Protein AF-A0A953Q4D4-F1 (afdb_monomer)

Sequence (263 aa):
MTDVDLARKLITRQASYYNGSHYLWGADGTMPGHNDGTKRPLTVVKWEKTSLDPAQPSVFAAATDVPFDGHYVCAGRWRNITGGRRARADELEAYLDGLKGQDPALWKPYYTYFTPRKIQGKDVPDAGLIVWGEDCRFAQHFDCISFINYVLSNTTTQVSKQDKTGNRIMWTANIEQWVNTTTPVKLDDPVVPADLVFRGDRSNKLDPNSKITWTHIGLLHENGNVIQAEQASMGVHTDEKYVPGGWTARGRLPTSLLRPDAW

Secondary structure (DSSP, 8-state):
--HHHHHHHHHHHHHHHTTTPEE-TT-BSPPTT---S-SS-SS--EEPPPB--TTS-BSS-EEEEETTTEEEE--TTTTSSTT-EEPPHHHHHHHHHHHTTS-GGG---BTTTEEEEE-B-TT-TTTT-EEEEE-GGG--EE-HHHHHHHHHHHHS--S--B-TTS-B----S-HHHHHHHSEEE-TTSPP-TT-EEEEEEESSTT-TTSPEEEEEEEEE-TTSBEEEE--TTT-EE--PBP-GGG-SEEEEPPGGG--GGG-

Radius of gyration: 19.7 Å; Cα contacts (8 Å, |Δi|>4): 600; chains: 1; bounding box: 52×35×60 Å

Nearest PDB structures (foldseek):
  3pvq-assembly1_B  TM=3.669E-01  e=3.765E-04  Bacteroides thetaiotaomicron VPI-5482
  4r0k-assembly1_A  TM=3.498E-01  e=5.115E-04  Bacteroides thetaiotaomicron VPI-5482
  8v3w-assembly1_b  TM=6.890E-01  e=5.057E-02  Clostridioides difficile
  3npf-assembly1_B  TM=3.397E-01  e=1.282E-03  Bacteroides ovatus ATCC 8483
  6xvn-assembly2_B  TM=3.358E-01  e=7.221E+00  Gallus gallus

Mean predicted aligned error: 4.98 Å

pLDDT: mean 91.03, std 12.16, range [44.12, 98.69]

Solvent-accessible surface area (backbone atoms only — not comparable to full-atom values): 14142 Å² total; per-residue (Å²): 133,52,63,61,56,52,35,23,49,50,39,38,51,56,47,56,70,45,53,72,24,30,10,28,71,56,19,17,38,16,29,51,79,52,91,71,35,36,101,73,58,87,35,65,30,28,68,42,76,75,30,74,45,86,93,54,26,22,44,61,33,32,23,29,65,37,87,100,64,44,56,29,35,36,32,29,17,17,77,64,42,96,85,33,35,75,59,54,70,72,66,48,49,56,52,41,58,67,48,60,93,54,63,78,90,72,64,72,50,54,95,77,46,24,24,47,26,39,24,41,37,74,95,41,87,67,48,74,42,46,27,28,9,43,51,29,87,85,33,36,22,17,18,32,55,32,42,53,41,35,40,48,65,76,57,32,75,80,74,74,49,51,47,100,85,66,50,57,69,59,84,58,99,44,65,64,57,54,60,73,66,25,47,80,44,66,59,83,53,81,87,51,44,43,24,36,37,30,35,50,49,49,81,38,86,87,43,93,82,41,62,67,51,65,77,45,44,34,31,28,35,85,88,44,24,32,39,30,26,76,40,37,44,48,5,18,40,58,82,51,67,68,50,51,91,80,42,69,47,31,24,32,67,52,68,92,50,50,50,66,83,81,111

Structure (mmCIF, N/CA/C/O backbone):
data_AF-A0A953Q4D4-F1
#
_entry.id   AF-A0A953Q4D4-F1
#
loop_
_atom_site.group_PDB
_atom_site.id
_atom_site.type_symbol
_atom_site.label_atom_id
_atom_site.label_alt_id
_atom_site.label_comp_id
_atom_site.label_asym_id
_atom_site.label_entity_id
_atom_site.label_seq_id
_atom_site.pdbx_PDB_ins_code
_atom_site.Cartn_x
_atom_site.Cartn_y
_atom_site.Cartn_z
_atom_site.occupancy
_atom_site.B_iso_or_equiv
_atom_site.auth_seq_id
_atom_site.auth_comp_id
_atom_site.auth_asym_id
_atom_site.auth_atom_id
_atom_site.pdbx_PDB_model_num
ATOM 1 N N . MET A 1 1 ? 23.263 -16.537 -15.041 1.00 70.94 1 MET A N 1
ATOM 2 C CA . MET A 1 1 ? 22.505 -15.434 -14.420 1.00 70.94 1 MET A CA 1
ATOM 3 C C . MET A 1 1 ? 23.462 -14.271 -14.322 1.00 70.94 1 MET A C 1
ATOM 5 O O . MET A 1 1 ? 24.551 -14.474 -13.802 1.00 70.94 1 MET A O 1
ATOM 9 N N . THR A 1 2 ? 23.136 -13.135 -14.927 1.00 87.00 2 THR A N 1
ATOM 10 C CA . THR A 1 2 ? 24.002 -11.953 -14.871 1.00 87.00 2 THR A CA 1
ATOM 11 C C . THR A 1 2 ? 23.854 -11.245 -13.524 1.00 87.00 2 THR A C 1
ATOM 13 O O . THR A 1 2 ? 22.847 -11.407 -12.834 1.00 87.00 2 THR A O 1
ATOM 16 N N . ASP A 1 3 ? 24.827 -10.410 -13.181 1.00 87.44 3 ASP A N 1
ATOM 17 C CA . ASP A 1 3 ? 24.776 -9.467 -12.058 1.00 87.44 3 ASP A CA 1
ATOM 18 C C . ASP A 1 3 ? 23.498 -8.609 -12.049 1.00 87.44 3 ASP A C 1
ATOM 20 O O . ASP A 1 3 ? 22.899 -8.346 -11.004 1.00 87.44 3 ASP A O 1
ATOM 24 N N . VAL A 1 4 ? 23.029 -8.227 -13.240 1.00 89.88 4 VAL A N 1
ATOM 25 C CA . VAL A 1 4 ? 21.784 -7.475 -13.435 1.00 89.88 4 VAL A CA 1
ATOM 26 C C . VAL A 1 4 ? 20.558 -8.325 -13.094 1.00 89.88 4 VAL A C 1
ATOM 28 O O . VAL A 1 4 ? 19.637 -7.830 -12.443 1.00 89.88 4 VAL A O 1
ATOM 31 N N . ASP A 1 5 ? 20.538 -9.595 -13.503 1.00 91.56 5 ASP A N 1
ATOM 32 C CA . ASP A 1 5 ? 19.434 -10.510 -13.186 1.00 91.56 5 ASP A CA 1
ATOM 33 C C . ASP A 1 5 ? 19.345 -10.760 -11.678 1.00 91.56 5 ASP A C 1
ATOM 35 O O . ASP A 1 5 ? 18.251 -10.772 -11.113 1.00 91.56 5 ASP A O 1
ATOM 39 N N . 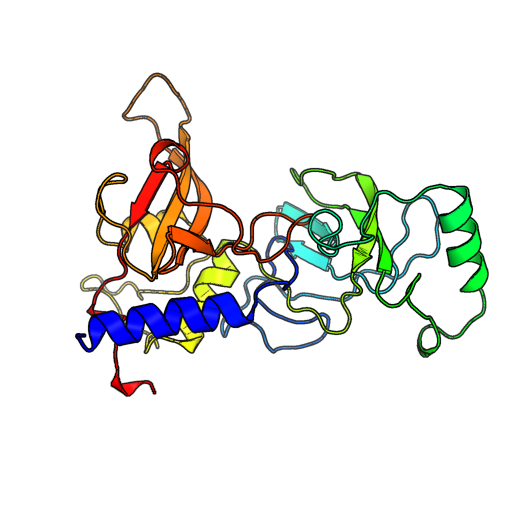LEU A 1 6 ? 20.496 -10.917 -11.014 1.00 91.50 6 LEU A N 1
ATOM 40 C CA . LEU A 1 6 ? 20.556 -11.086 -9.566 1.00 91.50 6 LEU A CA 1
ATOM 41 C C . LEU A 1 6 ? 20.022 -9.844 -8.840 1.00 91.50 6 LEU A C 1
ATOM 43 O O . LEU A 1 6 ? 19.153 -9.973 -7.979 1.00 91.50 6 LEU A O 1
ATOM 47 N N . ALA A 1 7 ? 20.462 -8.643 -9.229 1.00 91.88 7 ALA A N 1
ATOM 48 C CA . ALA A 1 7 ? 19.981 -7.391 -8.639 1.00 91.88 7 ALA A CA 1
ATOM 49 C C . ALA A 1 7 ? 18.455 -7.226 -8.773 1.00 91.88 7 ALA A C 1
ATOM 51 O O . ALA A 1 7 ? 17.780 -6.806 -7.834 1.00 91.88 7 ALA A O 1
ATOM 52 N N . ARG A 1 8 ? 17.880 -7.618 -9.916 1.00 94.69 8 ARG A N 1
ATOM 53 C CA . ARG A 1 8 ? 16.423 -7.598 -10.132 1.00 94.69 8 ARG A CA 1
ATOM 54 C C . ARG A 1 8 ? 15.677 -8.556 -9.213 1.00 94.69 8 ARG A C 1
ATOM 56 O O . ARG A 1 8 ? 14.651 -8.181 -8.652 1.00 94.69 8 ARG A O 1
ATOM 63 N N . LYS A 1 9 ? 16.204 -9.765 -9.021 1.00 94.50 9 LYS A N 1
ATOM 64 C CA . LYS A 1 9 ? 15.629 -10.734 -8.078 1.00 94.50 9 LYS A CA 1
ATOM 65 C C . LYS A 1 9 ? 15.707 -10.247 -6.633 1.00 94.50 9 LYS A C 1
ATOM 67 O O . LYS A 1 9 ? 14.785 -10.495 -5.862 1.00 94.50 9 LYS A O 1
ATOM 72 N N . LEU A 1 10 ? 16.768 -9.527 -6.263 1.00 93.38 10 LEU A N 1
ATOM 73 C CA . LEU A 1 10 ? 16.886 -8.916 -4.936 1.00 93.38 10 LEU A CA 1
ATOM 74 C C . LEU A 1 10 ? 15.828 -7.828 -4.713 1.00 93.38 10 LEU A C 1
ATOM 76 O O . LEU A 1 10 ? 15.207 -7.818 -3.654 1.00 93.38 10 LEU A O 1
ATOM 80 N N . ILE A 1 11 ? 15.542 -6.993 -5.718 1.00 95.31 11 ILE A N 1
ATOM 81 C CA . ILE A 1 11 ? 14.435 -6.018 -5.664 1.00 95.31 11 ILE A CA 1
ATOM 82 C C . ILE A 1 11 ? 13.101 -6.726 -5.402 1.00 95.31 11 ILE A C 1
ATOM 84 O O . ILE A 1 11 ? 12.379 -6.361 -4.476 1.00 95.31 11 ILE A O 1
ATOM 88 N N . THR A 1 12 ? 12.767 -7.759 -6.181 1.00 97.19 12 THR A N 1
ATOM 89 C CA . THR A 1 12 ? 11.482 -8.459 -6.018 1.00 97.19 12 THR A CA 1
ATOM 90 C C . THR A 1 12 ? 11.407 -9.248 -4.714 1.00 97.19 12 THR A C 1
ATOM 92 O O . THR A 1 12 ? 10.333 -9.342 -4.122 1.00 97.19 12 THR A O 1
ATOM 95 N N . ARG A 1 13 ? 12.535 -9.776 -4.224 1.00 96.38 13 ARG A N 1
ATOM 96 C CA . ARG A 1 13 ? 12.622 -10.422 -2.908 1.00 96.38 13 ARG A CA 1
ATOM 97 C C . ARG A 1 13 ? 12.392 -9.419 -1.779 1.00 96.38 13 ARG A C 1
ATOM 99 O O . ARG A 1 13 ? 11.605 -9.713 -0.885 1.00 96.38 13 ARG A O 1
ATOM 106 N N . GLN A 1 14 ? 13.022 -8.244 -1.844 1.00 95.44 14 GLN A N 1
ATOM 107 C CA . GLN A 1 14 ? 12.806 -7.170 -0.873 1.00 95.44 14 GLN A CA 1
ATOM 108 C C . GLN A 1 14 ? 11.347 -6.711 -0.883 1.00 95.44 14 GLN A C 1
ATOM 110 O O . GLN A 1 14 ? 10.739 -6.588 0.170 1.00 95.44 14 GLN A O 1
ATOM 115 N N . ALA A 1 15 ? 10.754 -6.516 -2.062 1.00 97.44 15 ALA A N 1
ATOM 116 C CA . ALA A 1 15 ? 9.345 -6.155 -2.183 1.00 97.44 15 ALA A CA 1
ATOM 117 C C . ALA A 1 15 ? 8.419 -7.229 -1.582 1.00 97.44 15 ALA A C 1
ATOM 119 O O . ALA A 1 15 ? 7.482 -6.907 -0.857 1.00 97.44 15 ALA A O 1
ATOM 120 N N . SER A 1 16 ? 8.716 -8.511 -1.823 1.00 97.88 16 SER A N 1
ATOM 121 C CA . SER A 1 16 ? 7.925 -9.635 -1.301 1.00 97.88 16 SER A CA 1
ATOM 122 C C . SER A 1 16 ? 7.996 -9.772 0.221 1.00 97.88 16 SER A C 1
ATOM 124 O O . SER A 1 16 ? 7.054 -10.285 0.818 1.00 97.88 16 SER A O 1
ATOM 126 N N . TYR A 1 17 ? 9.075 -9.305 0.858 1.00 97.06 17 TYR A N 1
ATOM 127 C CA . TYR A 1 17 ? 9.192 -9.288 2.321 1.00 97.06 17 TYR A CA 1
ATOM 128 C C . TYR A 1 17 ? 8.094 -8.442 2.982 1.00 97.06 17 TYR A C 1
ATOM 130 O O . TYR A 1 17 ? 7.635 -8.770 4.070 1.00 97.06 17 TYR A O 1
ATOM 138 N N . TYR A 1 18 ? 7.630 -7.397 2.296 1.00 97.25 18 TYR A N 1
ATOM 139 C CA . TYR A 1 18 ? 6.572 -6.508 2.777 1.00 97.25 18 TYR A CA 1
ATOM 140 C C . TYR A 1 18 ? 5.171 -6.951 2.366 1.00 97.25 18 TYR A C 1
ATOM 142 O O . TYR A 1 18 ? 4.217 -6.206 2.597 1.00 97.25 18 TYR A O 1
ATOM 150 N N . ASN A 1 19 ? 5.019 -8.141 1.777 1.00 96.94 19 ASN A N 1
ATOM 151 C CA . ASN A 1 19 ? 3.705 -8.708 1.514 1.00 96.94 19 ASN A CA 1
ATOM 152 C C . ASN A 1 19 ? 2.905 -8.790 2.822 1.00 96.94 19 ASN A C 1
ATOM 154 O O . ASN A 1 19 ? 3.358 -9.360 3.813 1.00 96.94 19 ASN A O 1
ATOM 158 N N . GLY A 1 20 ? 1.720 -8.191 2.814 1.00 96.12 20 GLY A N 1
ATOM 159 C CA . GLY A 1 20 ? 0.885 -8.017 3.991 1.00 96.12 20 GLY A CA 1
ATOM 160 C C . GLY A 1 20 ? 1.138 -6.763 4.825 1.00 96.12 20 GLY A C 1
ATOM 161 O O . GLY A 1 20 ? 0.514 -6.586 5.866 1.00 96.12 20 GLY A O 1
ATOM 162 N N . SER A 1 21 ? 1.973 -5.842 4.352 1.00 98.00 21 SER A N 1
ATOM 163 C CA . SER A 1 21 ? 1.966 -4.472 4.873 1.00 98.00 21 SER A CA 1
ATOM 164 C C . SER A 1 21 ? 0.657 -3.768 4.514 1.00 98.00 21 SER A C 1
ATOM 166 O O . SER A 1 21 ? -0.056 -4.154 3.584 1.00 98.00 21 SER A O 1
ATOM 168 N N . HIS A 1 22 ? 0.318 -2.718 5.245 1.00 98.31 22 HIS A N 1
ATOM 169 C CA . HIS A 1 22 ? -0.920 -1.982 5.041 1.00 98.31 22 HIS A CA 1
ATOM 170 C C . HIS A 1 22 ? -0.773 -0.926 3.944 1.00 98.31 22 HIS A C 1
ATOM 172 O O . HIS A 1 22 ? 0.318 -0.420 3.682 1.00 98.31 22 HIS A O 1
ATOM 178 N N . TYR A 1 23 ? -1.897 -0.573 3.321 1.00 97.94 23 TYR A N 1
ATOM 179 C CA . TYR A 1 23 ? -1.961 0.558 2.407 1.00 97.94 23 TYR A CA 1
ATOM 180 C C . TYR A 1 23 ? -2.558 1.761 3.128 1.00 97.94 23 TYR A C 1
ATOM 182 O O . TYR A 1 23 ? -3.606 1.647 3.773 1.00 97.94 23 TYR A O 1
ATOM 190 N N . LEU A 1 24 ? -1.927 2.917 2.971 1.00 97.12 24 LEU A N 1
ATOM 191 C CA . LEU A 1 24 ? -2.406 4.189 3.488 1.00 97.12 24 LEU A CA 1
ATOM 192 C C . LEU A 1 24 ? -1.912 5.314 2.576 1.00 97.12 24 LEU A C 1
ATOM 194 O O . LEU A 1 24 ? -0.717 5.433 2.326 1.00 97.12 24 LEU A O 1
ATOM 198 N N . TRP A 1 25 ? -2.834 6.131 2.064 1.00 94.81 25 TRP A N 1
ATOM 199 C CA . TRP A 1 25 ? -2.502 7.224 1.144 1.00 94.81 25 TRP A CA 1
ATOM 200 C C . TRP A 1 25 ? -1.472 8.183 1.747 1.00 94.81 25 TRP A C 1
ATOM 202 O O . TRP A 1 25 ? -1.633 8.651 2.873 1.00 94.81 25 TRP A O 1
ATOM 212 N N . GLY A 1 26 ? -0.413 8.472 0.989 1.00 91.94 26 GLY A N 1
ATOM 213 C CA . GLY A 1 26 ? 0.679 9.348 1.407 1.00 91.94 26 GLY A CA 1
ATOM 214 C C . GLY A 1 26 ? 1.646 8.732 2.418 1.00 91.94 26 GLY A C 1
ATOM 215 O O . GLY A 1 26 ? 2.632 9.388 2.763 1.00 91.94 26 GLY A O 1
ATOM 216 N N . ALA A 1 27 ? 1.391 7.513 2.907 1.00 94.12 27 ALA A N 1
ATOM 217 C CA . ALA A 1 27 ? 2.290 6.826 3.825 1.00 94.12 27 ALA A CA 1
ATOM 218 C C . ALA A 1 27 ? 3.601 6.469 3.132 1.00 94.12 27 ALA A C 1
ATOM 220 O O . ALA A 1 27 ? 3.641 6.290 1.919 1.00 94.12 27 ALA A O 1
ATOM 221 N N . ASP A 1 28 ? 4.677 6.345 3.896 1.00 90.88 28 ASP A N 1
ATOM 222 C CA . ASP A 1 28 ? 6.039 6.267 3.374 1.00 90.88 28 ASP A CA 1
ATOM 223 C C . ASP A 1 28 ? 6.795 4.995 3.806 1.00 90.88 28 ASP A C 1
ATOM 225 O O . ASP A 1 28 ? 8.017 4.927 3.703 1.00 90.88 28 ASP A O 1
ATOM 229 N N . GLY A 1 29 ? 6.088 3.995 4.321 1.00 92.62 29 GLY A N 1
ATOM 230 C CA . GLY A 1 29 ? 6.651 2.772 4.890 1.00 92.62 29 GLY A CA 1
ATOM 231 C C . GLY A 1 29 ? 6.841 2.795 6.402 1.00 92.62 29 GLY A C 1
ATOM 232 O O . GLY A 1 29 ? 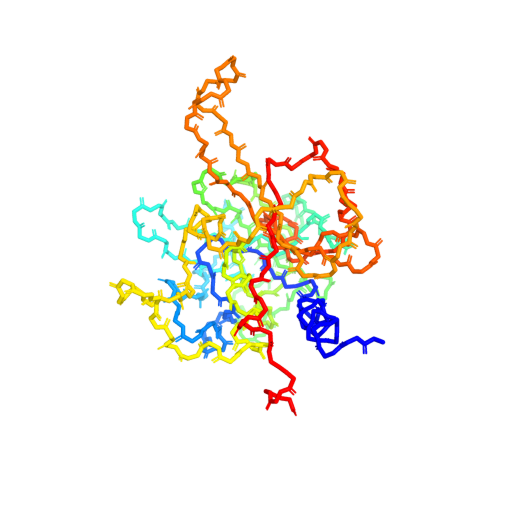7.282 1.792 6.956 1.00 92.62 29 GLY A O 1
ATOM 233 N N . THR A 1 30 ? 6.512 3.897 7.083 1.00 93.06 30 THR A N 1
ATOM 234 C CA . THR A 1 30 ? 6.595 3.969 8.548 1.00 93.06 30 THR A CA 1
ATOM 235 C C . THR A 1 30 ? 5.520 3.127 9.247 1.00 93.06 30 THR A C 1
ATOM 237 O O . THR A 1 30 ? 4.388 2.971 8.770 1.00 93.06 30 THR A O 1
ATOM 240 N N . MET A 1 31 ? 5.863 2.600 10.424 1.00 95.31 31 MET A N 1
ATOM 241 C CA . MET A 1 31 ? 4.869 2.192 11.422 1.00 95.31 31 MET A CA 1
ATOM 242 C C . MET A 1 31 ? 4.327 3.429 12.168 1.00 95.31 31 MET A C 1
ATOM 244 O O . MET A 1 31 ? 5.055 4.414 12.328 1.00 95.31 31 MET A O 1
ATOM 248 N N . PRO A 1 32 ? 3.083 3.411 12.684 1.00 94.25 32 PRO A N 1
ATOM 249 C CA . PRO A 1 32 ? 2.525 4.552 13.409 1.00 94.25 32 PRO A CA 1
ATOM 250 C C . PRO A 1 32 ? 3.374 4.945 14.626 1.00 94.25 32 PRO A C 1
ATOM 252 O O . PRO A 1 32 ? 3.528 4.173 15.570 1.00 94.25 32 PRO A O 1
ATOM 255 N N . GLY A 1 33 ? 3.913 6.168 14.619 1.00 87.50 33 GLY A N 1
ATOM 256 C CA . GLY A 1 33 ? 4.780 6.670 15.695 1.00 87.50 33 GLY A CA 1
ATOM 257 C C . GLY A 1 33 ? 6.254 6.253 15.595 1.00 87.50 33 GLY A C 1
ATOM 258 O O . GLY A 1 33 ? 7.019 6.525 16.520 1.00 87.50 33 GLY A O 1
ATOM 259 N N . HIS A 1 34 ? 6.663 5.632 14.487 1.00 91.00 34 HIS A N 1
ATOM 260 C CA . HIS A 1 34 ? 8.051 5.279 14.194 1.00 91.00 34 HIS A CA 1
ATOM 261 C C . HIS A 1 34 ? 8.629 6.148 13.064 1.00 91.00 34 HIS A C 1
ATOM 263 O O . HIS A 1 34 ? 7.915 6.870 12.374 1.00 91.00 34 HIS A O 1
ATOM 269 N N . ASN A 1 35 ? 9.953 6.083 12.891 1.00 84.69 35 ASN A N 1
ATOM 270 C CA . ASN A 1 35 ? 10.695 6.754 11.817 1.00 84.69 35 ASN A CA 1
ATOM 271 C C . ASN A 1 35 ? 11.514 5.731 11.003 1.00 84.69 35 ASN A C 1
ATOM 273 O O . ASN A 1 35 ? 12.713 5.898 10.788 1.00 84.69 35 ASN A O 1
ATOM 277 N N . ASP A 1 36 ? 10.876 4.616 10.650 1.00 85.56 36 ASP A N 1
ATOM 278 C CA . ASP A 1 36 ? 11.458 3.447 9.975 1.00 85.56 36 ASP A CA 1
ATOM 279 C C . ASP A 1 36 ? 11.052 3.316 8.491 1.00 85.56 36 ASP A C 1
ATOM 281 O O . ASP A 1 36 ? 11.335 2.298 7.853 1.00 85.56 36 ASP A O 1
ATOM 285 N N . GLY A 1 37 ? 10.399 4.345 7.942 1.00 82.62 37 GLY A N 1
ATOM 286 C CA . GLY A 1 37 ? 9.975 4.425 6.545 1.00 82.62 37 GLY A CA 1
ATOM 287 C C . GLY A 1 37 ? 11.090 4.849 5.591 1.00 82.62 37 GLY A C 1
ATOM 288 O O . GLY A 1 37 ? 12.282 4.625 5.823 1.00 82.62 37 GLY A O 1
ATOM 289 N N . THR A 1 38 ? 10.709 5.435 4.456 1.00 77.38 38 THR A N 1
ATOM 290 C CA . THR A 1 38 ? 11.678 5.887 3.450 1.00 77.38 38 THR A CA 1
ATOM 291 C C . THR A 1 38 ? 12.619 6.950 4.022 1.00 77.38 38 THR A C 1
ATOM 293 O O . THR A 1 38 ? 12.261 7.746 4.881 1.00 77.38 38 THR A O 1
ATOM 296 N N . LYS A 1 39 ? 13.829 7.074 3.460 1.00 69.19 39 LYS A N 1
ATOM 297 C CA . LYS A 1 39 ? 14.791 8.129 3.855 1.00 69.19 39 LYS A CA 1
ATOM 298 C C . LYS A 1 39 ? 14.287 9.565 3.614 1.00 69.19 39 LYS A C 1
ATOM 300 O O . LYS A 1 39 ? 14.976 10.516 3.984 1.00 69.19 39 LYS A O 1
ATOM 305 N N . ARG A 1 40 ? 13.162 9.740 2.913 1.00 65.94 40 ARG A N 1
ATOM 306 C CA . ARG A 1 40 ? 12.553 11.030 2.561 1.00 65.94 40 ARG A CA 1
ATOM 307 C C . ARG A 1 40 ? 11.022 10.906 2.606 1.00 65.94 40 ARG A C 1
ATOM 309 O O . ARG A 1 40 ? 10.413 10.872 1.535 1.00 65.94 40 ARG A O 1
ATOM 316 N N . PRO A 1 41 ? 10.422 10.832 3.809 1.00 68.94 41 PRO A N 1
ATOM 317 C CA . PRO A 1 41 ? 8.970 10.800 3.963 1.00 68.94 41 PRO A CA 1
ATOM 318 C C . PRO A 1 41 ? 8.321 11.985 3.248 1.00 68.94 41 PRO A C 1
ATOM 320 O O . PRO A 1 41 ? 8.788 13.119 3.374 1.00 68.94 41 PRO A O 1
ATOM 323 N N . LEU A 1 42 ? 7.225 11.734 2.530 1.00 68.44 42 LEU A N 1
ATOM 324 C CA . LEU A 1 42 ? 6.324 12.801 2.078 1.00 68.44 42 LEU A CA 1
ATOM 325 C C . LEU A 1 42 ? 5.368 13.208 3.199 1.00 68.44 42 LEU A C 1
ATOM 327 O O . LEU A 1 42 ? 5.099 14.392 3.391 1.00 68.44 42 LEU A O 1
ATOM 331 N N . THR A 1 43 ? 4.887 12.219 3.950 1.00 82.25 43 THR A N 1
ATOM 332 C CA . THR A 1 43 ? 4.085 12.395 5.160 1.00 82.25 43 THR A CA 1
ATOM 333 C C . THR A 1 43 ? 4.567 11.421 6.234 1.00 82.25 43 THR A C 1
ATOM 335 O O . THR A 1 43 ? 5.406 10.561 5.965 1.00 82.25 43 THR A O 1
ATOM 338 N N . VAL A 1 44 ? 4.063 11.583 7.457 1.00 85.69 44 VAL A N 1
ATOM 339 C CA . VAL A 1 44 ? 4.372 10.703 8.588 1.00 85.69 44 VAL A CA 1
ATOM 340 C C . VAL A 1 44 ? 3.127 9.899 8.929 1.00 85.69 44 VAL A C 1
ATOM 342 O O . VAL A 1 44 ? 2.050 10.473 9.115 1.00 85.69 44 VAL A O 1
ATOM 345 N N . VAL A 1 45 ? 3.281 8.583 9.055 1.00 95.06 45 VAL A N 1
ATOM 346 C CA . VAL A 1 45 ? 2.219 7.720 9.569 1.00 95.06 45 VAL A CA 1
ATOM 347 C C . VAL A 1 45 ? 2.105 7.938 11.073 1.00 95.06 45 VAL A C 1
ATOM 349 O O . VAL A 1 45 ? 3.052 7.745 11.840 1.00 95.06 45 VAL A O 1
ATOM 352 N N . LYS A 1 46 ? 0.919 8.348 11.510 1.00 95.94 46 LYS A N 1
ATOM 353 C CA . LYS A 1 46 ? 0.608 8.609 12.914 1.00 95.94 46 LYS A CA 1
ATOM 354 C C . LYS A 1 46 ? -0.480 7.672 13.409 1.00 95.94 46 LYS A C 1
ATOM 356 O O . LYS A 1 46 ? -1.179 7.015 12.637 1.00 95.94 46 LYS A O 1
ATOM 361 N N . TRP A 1 47 ? -0.636 7.652 14.724 1.00 97.06 47 TRP A N 1
ATOM 362 C CA . TRP A 1 47 ? -1.818 7.084 15.345 1.00 97.06 47 TRP A CA 1
ATOM 363 C C . TRP A 1 47 ? -3.046 7.902 14.976 1.00 97.06 47 TRP A C 1
ATOM 365 O O . TRP A 1 47 ? -3.035 9.128 15.121 1.00 97.06 47 TRP A O 1
ATOM 375 N N . GLU A 1 48 ? -4.096 7.225 14.514 1.00 97.62 48 GLU A N 1
ATOM 376 C CA . GLU A 1 48 ? -5.389 7.878 14.402 1.00 97.62 48 GLU A CA 1
ATOM 377 C C . GLU A 1 48 ? -5.924 8.203 15.795 1.00 97.62 48 GLU A C 1
ATOM 379 O O . GLU A 1 48 ? -5.663 7.477 16.762 1.00 97.62 48 GLU A O 1
ATOM 384 N N . LYS A 1 49 ? -6.680 9.299 15.914 1.00 97.06 49 LYS A N 1
ATOM 385 C CA . LYS A 1 49 ? -7.320 9.637 17.181 1.00 97.06 49 LYS A CA 1
ATOM 386 C C . LYS A 1 49 ? -8.235 8.490 17.603 1.00 97.06 49 LYS A C 1
ATOM 388 O O . LYS A 1 49 ? -9.233 8.192 16.948 1.00 97.06 49 LYS A O 1
ATOM 393 N N . THR A 1 50 ? -7.913 7.888 18.742 1.00 97.44 50 THR A N 1
ATOM 394 C CA . THR A 1 50 ? -8.722 6.821 19.317 1.00 97.44 50 THR A CA 1
ATOM 395 C C . THR A 1 50 ? -10.167 7.271 19.511 1.00 97.44 50 THR A C 1
ATOM 397 O O . THR A 1 50 ? -10.430 8.325 20.098 1.00 97.44 50 THR A O 1
ATOM 400 N N . SER A 1 51 ? -11.102 6.442 19.059 1.00 98.19 51 SER A N 1
ATOM 401 C CA . SER A 1 51 ? -12.535 6.678 19.175 1.00 98.19 51 SER A CA 1
ATOM 402 C C . SER A 1 51 ? -13.266 5.374 19.476 1.00 98.19 51 SER A C 1
ATOM 404 O O . SER A 1 51 ? -13.111 4.380 18.763 1.00 98.19 51 SER A O 1
ATOM 406 N N . LEU A 1 52 ? -14.083 5.404 20.532 1.00 98.38 52 LEU A N 1
ATOM 407 C CA . LEU A 1 52 ? -15.024 4.339 20.887 1.00 98.38 52 LEU A CA 1
ATOM 408 C C . LEU A 1 52 ? -16.468 4.682 20.478 1.00 98.38 52 LEU A C 1
ATOM 410 O O . LEU A 1 52 ? -17.398 4.019 20.927 1.00 98.38 52 LEU A O 1
ATOM 414 N N . ASP A 1 53 ? -16.669 5.726 19.667 1.00 98.19 53 ASP A N 1
ATOM 415 C CA . ASP A 1 53 ? -17.974 6.046 19.080 1.00 98.19 53 ASP A CA 1
ATOM 416 C C . ASP A 1 53 ? -18.304 5.019 17.981 1.00 98.19 53 ASP A C 1
ATOM 418 O O . ASP A 1 53 ? -17.570 4.960 16.990 1.00 98.19 53 ASP A O 1
ATOM 422 N N . PRO A 1 54 ? -19.396 4.237 18.092 1.00 98.00 54 PRO A N 1
ATOM 423 C CA . PRO A 1 54 ? -19.782 3.273 17.065 1.00 98.00 54 PRO A CA 1
ATOM 424 C C . PRO A 1 54 ? -20.010 3.883 15.676 1.00 98.00 54 PRO A C 1
ATOM 426 O O . PRO A 1 54 ? -19.900 3.165 14.687 1.00 98.00 54 PRO A O 1
ATOM 429 N N . ALA A 1 55 ? -20.295 5.186 15.555 1.00 98.00 55 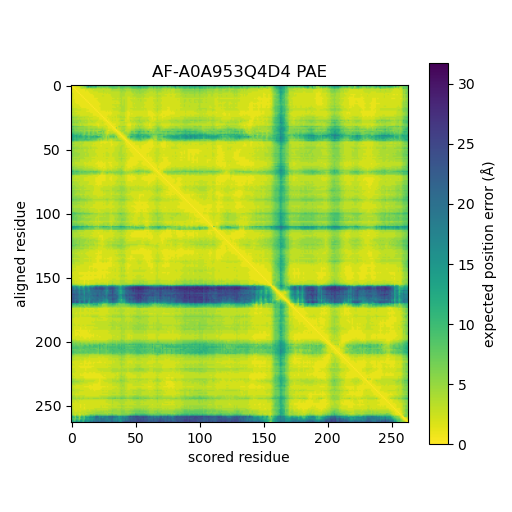ALA A N 1
ATOM 430 C CA . ALA A 1 55 ? -20.466 5.851 14.260 1.00 98.00 55 ALA A CA 1
ATOM 431 C C . ALA A 1 55 ? -19.135 6.223 13.579 1.00 98.00 55 ALA A C 1
ATOM 433 O O . ALA A 1 55 ? -19.089 6.428 12.355 1.00 98.00 55 ALA A O 1
ATOM 434 N N . GLN A 1 56 ? -18.058 6.337 14.362 1.00 97.94 56 GLN A N 1
ATOM 435 C CA . GLN A 1 56 ? -16.705 6.668 13.914 1.00 97.94 56 GLN A CA 1
ATOM 436 C C . GLN A 1 56 ? -15.647 5.957 14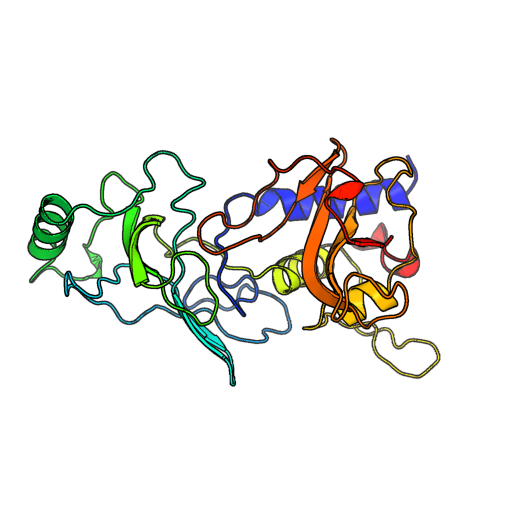.775 1.00 97.94 56 GLN A C 1
ATOM 438 O O . GLN A 1 56 ? -14.833 6.629 15.415 1.00 97.94 56 GLN A O 1
ATOM 443 N N . PRO A 1 57 ? -15.636 4.614 14.835 1.00 98.50 57 PRO A N 1
ATOM 444 C CA . PRO A 1 57 ? -14.691 3.919 15.687 1.00 98.50 57 PRO A CA 1
ATOM 445 C C . PRO A 1 57 ? -13.287 4.050 15.107 1.00 98.50 57 PRO A C 1
ATOM 447 O O . PRO A 1 57 ? -13.099 4.100 13.888 1.00 98.50 57 PRO A O 1
ATOM 450 N N . SER A 1 58 ? -12.299 4.069 15.991 1.00 98.19 58 SER A N 1
ATOM 451 C CA . SER A 1 58 ? -10.889 3.986 15.637 1.00 98.19 58 SER A CA 1
ATOM 452 C C . SER A 1 58 ? -10.119 3.431 16.825 1.00 98.19 58 SER A C 1
ATOM 454 O O . SER A 1 58 ? -9.909 4.112 17.827 1.00 98.19 58 SER A O 1
ATOM 456 N N . VAL A 1 59 ? -9.735 2.161 16.738 1.00 98.12 59 VAL A N 1
ATOM 457 C CA . VAL A 1 59 ? -8.960 1.477 17.780 1.00 98.12 59 VAL A CA 1
ATOM 458 C C . VAL A 1 59 ? -7.702 0.918 17.136 1.00 98.12 59 VAL A C 1
ATOM 460 O O . VAL A 1 59 ? -7.797 0.084 16.245 1.00 98.12 59 VAL A O 1
ATOM 463 N N . PHE A 1 60 ? -6.518 1.367 17.551 1.00 97.12 60 PHE A N 1
ATOM 464 C CA . PHE A 1 60 ? -5.240 0.948 16.949 1.00 97.12 60 PHE A CA 1
ATOM 465 C C . PHE A 1 60 ? -5.205 1.081 15.414 1.00 97.12 60 PHE A C 1
ATOM 467 O O . PHE A 1 60 ? -4.668 0.213 14.723 1.00 97.12 60 PHE A O 1
ATOM 474 N N . ALA A 1 61 ? -5.811 2.138 14.870 1.00 98.06 61 ALA A N 1
ATOM 475 C CA . ALA A 1 61 ? -5.731 2.458 13.450 1.00 98.06 61 ALA A CA 1
ATOM 476 C C . ALA A 1 61 ? -4.620 3.485 13.192 1.00 98.06 61 ALA A C 1
ATOM 478 O O . ALA A 1 61 ? -4.345 4.351 14.025 1.00 98.06 61 ALA A O 1
ATOM 479 N N . ALA A 1 62 ? -3.991 3.380 12.027 1.00 98.06 62 ALA A N 1
ATOM 480 C CA . ALA A 1 62 ? -3.053 4.372 11.526 1.00 98.06 62 ALA A CA 1
ATOM 481 C C . ALA A 1 62 ? -3.768 5.433 10.687 1.00 98.06 62 ALA A C 1
ATOM 483 O O . ALA A 1 62 ? -4.783 5.140 10.046 1.00 98.06 62 ALA A O 1
ATOM 484 N N . ALA A 1 63 ? -3.188 6.627 10.630 1.00 97.69 63 ALA A N 1
ATOM 485 C CA . ALA A 1 63 ? -3.638 7.695 9.756 1.00 97.69 63 ALA A CA 1
ATOM 486 C C . ALA A 1 63 ? -2.480 8.511 9.177 1.00 97.69 63 ALA A C 1
ATOM 488 O O . ALA A 1 63 ? -1.360 8.504 9.691 1.00 97.69 63 ALA A O 1
ATOM 489 N N . THR A 1 64 ? -2.787 9.243 8.113 1.00 96.50 64 THR A N 1
ATOM 490 C CA . THR A 1 64 ? -1.924 10.244 7.480 1.00 96.50 64 THR A CA 1
ATOM 491 C C . THR A 1 64 ? -2.742 11.501 7.196 1.00 96.50 64 THR A C 1
ATOM 493 O O . THR A 1 64 ? -3.938 11.433 6.905 1.00 96.50 64 THR A O 1
ATOM 496 N N . ASP A 1 65 ? -2.088 12.660 7.270 1.00 95.19 65 ASP A N 1
ATOM 497 C CA . ASP A 1 65 ? -2.632 13.906 6.728 1.00 95.19 65 ASP A CA 1
ATOM 498 C C . ASP A 1 65 ? -1.838 14.245 5.467 1.00 95.19 65 ASP A C 1
ATOM 500 O O . ASP A 1 65 ? -0.646 14.555 5.536 1.00 95.19 65 ASP A O 1
ATOM 504 N N . VAL A 1 66 ? -2.487 14.171 4.309 1.00 91.19 66 VAL A N 1
ATOM 505 C CA . VAL A 1 66 ? -1.867 14.505 3.028 1.00 91.19 66 VAL A CA 1
ATOM 506 C C . VAL A 1 66 ? -2.149 15.980 2.731 1.00 91.19 66 VAL A C 1
ATOM 508 O O . VAL A 1 66 ? -3.323 16.368 2.658 1.00 91.19 66 VAL A O 1
ATOM 511 N N . PRO A 1 67 ? -1.115 16.830 2.565 1.00 88.19 67 PRO A N 1
ATOM 512 C CA . PRO A 1 67 ? -1.309 18.242 2.256 1.00 88.19 67 PRO A CA 1
ATOM 513 C C . PRO A 1 67 ? -2.220 18.430 1.039 1.00 88.19 67 PRO A C 1
ATOM 515 O O . PRO A 1 67 ? -2.006 17.805 0.007 1.00 88.19 67 PRO A O 1
ATOM 518 N N . PHE A 1 68 ? -3.222 19.303 1.169 1.00 86.75 68 PHE A N 1
ATOM 519 C CA . PHE A 1 68 ? -4.229 19.625 0.142 1.00 86.75 68 PHE A CA 1
ATOM 520 C C . PHE A 1 68 ? -5.234 18.514 -0.220 1.00 86.75 68 PHE A C 1
ATOM 522 O O . PHE A 1 68 ? -6.253 18.828 -0.835 1.00 86.75 68 PHE A O 1
ATOM 529 N N . ASP A 1 69 ? -5.019 17.272 0.221 1.00 89.38 69 ASP A N 1
ATOM 530 C CA . ASP A 1 69 ? -5.897 16.133 -0.085 1.00 89.38 69 ASP A CA 1
ATOM 531 C C . ASP A 1 69 ? -6.753 15.676 1.104 1.00 89.38 69 ASP A C 1
ATOM 533 O O . ASP A 1 69 ? -7.877 15.212 0.904 1.00 89.38 69 ASP A O 1
ATOM 537 N N . GLY A 1 70 ? -6.267 15.849 2.336 1.00 94.62 70 GLY A N 1
ATOM 538 C CA . GLY A 1 70 ? -7.045 15.628 3.556 1.00 94.62 70 GLY A CA 1
ATOM 539 C C . GLY A 1 70 ? -6.529 14.495 4.440 1.00 94.62 70 GLY A C 1
ATOM 540 O O . GLY A 1 70 ? -5.343 14.172 4.443 1.00 94.62 70 GLY A O 1
ATOM 541 N N . HIS A 1 71 ? -7.437 13.941 5.239 1.00 96.69 71 HIS A N 1
ATOM 542 C CA . HIS A 1 71 ? -7.143 12.962 6.279 1.00 96.69 71 HIS A CA 1
ATOM 543 C C . HIS A 1 71 ? -7.544 11.551 5.841 1.00 96.69 71 HIS A C 1
ATOM 545 O O . HIS A 1 71 ? -8.666 11.339 5.373 1.00 96.69 71 HIS A O 1
ATOM 551 N N . TYR A 1 72 ? -6.634 10.594 6.009 1.00 97.94 72 TYR A N 1
ATOM 552 C CA . TYR A 1 72 ? -6.808 9.214 5.570 1.00 97.94 72 TYR A CA 1
ATOM 553 C C . TYR A 1 72 ? -6.611 8.258 6.738 1.00 97.94 72 TYR A C 1
ATOM 555 O O . TYR A 1 72 ? -5.658 8.400 7.500 1.00 97.94 72 TYR A O 1
ATOM 563 N N . VAL A 1 73 ? -7.482 7.252 6.840 1.00 98.19 73 VAL A N 1
ATOM 564 C CA . VAL A 1 73 ? -7.423 6.221 7.887 1.00 98.19 73 VAL A CA 1
ATOM 565 C C . VAL A 1 73 ? -7.206 4.857 7.248 1.00 98.19 73 VAL A C 1
ATOM 567 O O . VAL A 1 73 ? -7.908 4.468 6.312 1.00 98.19 73 VAL A O 1
ATOM 570 N N . CYS A 1 74 ? -6.235 4.114 7.774 1.00 98.19 74 CYS A N 1
ATOM 571 C CA . CYS A 1 74 ? -5.901 2.774 7.316 1.00 98.19 74 CYS A CA 1
ATOM 572 C C . CYS A 1 74 ? -7.077 1.810 7.526 1.00 98.19 74 CYS A C 1
ATOM 574 O O . CYS A 1 74 ? -7.676 1.759 8.601 1.00 98.19 74 CYS A O 1
ATOM 576 N N . ALA A 1 75 ? -7.378 0.996 6.512 1.00 98.00 75 ALA A N 1
ATOM 577 C CA . ALA A 1 75 ? -8.449 0.004 6.586 1.00 98.00 75 ALA A CA 1
ATOM 578 C C . ALA A 1 75 ? -7.964 -1.398 7.011 1.00 98.00 75 ALA A C 1
ATOM 580 O O . ALA A 1 75 ? -8.775 -2.319 7.078 1.00 98.00 75 ALA A O 1
ATOM 581 N N . GLY A 1 76 ? -6.665 -1.569 7.296 1.00 97.56 76 GLY A N 1
ATOM 582 C CA . GLY A 1 76 ? -6.082 -2.797 7.852 1.00 97.56 76 GLY A CA 1
ATOM 583 C C . GLY A 1 76 ? -6.336 -4.047 7.007 1.00 97.56 76 GLY A C 1
ATOM 584 O O . GLY A 1 76 ? -6.824 -5.042 7.533 1.00 97.56 76 GLY A O 1
ATOM 585 N N . ARG A 1 77 ? -6.117 -3.963 5.687 1.00 97.19 77 ARG A N 1
ATOM 586 C CA . ARG A 1 77 ? -6.265 -5.074 4.722 1.00 97.19 77 ARG A CA 1
ATOM 587 C C . ARG A 1 77 ? -7.560 -5.883 4.851 1.00 97.19 77 ARG A C 1
ATOM 589 O O . ARG A 1 77 ? -7.579 -7.068 4.539 1.00 97.19 77 ARG A O 1
ATOM 596 N N . TRP A 1 78 ? -8.660 -5.271 5.291 1.00 97.38 78 TRP A N 1
ATOM 597 C CA . TRP A 1 78 ? -9.862 -6.012 5.687 1.00 97.38 78 TRP A CA 1
ATOM 598 C C . TRP A 1 78 ? -10.468 -6.910 4.589 1.00 97.38 78 TRP A C 1
ATOM 600 O O . TRP A 1 78 ? -11.236 -7.804 4.923 1.00 97.38 78 TRP A O 1
ATOM 610 N N . ARG A 1 79 ? -10.166 -6.696 3.297 1.00 96.38 79 ARG A N 1
ATOM 611 C CA . ARG A 1 79 ? -10.598 -7.590 2.202 1.00 96.38 79 ARG A CA 1
ATOM 612 C C . ARG A 1 79 ? -9.584 -8.677 1.852 1.00 96.38 79 ARG A C 1
ATOM 614 O O . ARG A 1 79 ? -9.955 -9.633 1.182 1.00 96.38 79 ARG A O 1
ATOM 621 N N . ASN A 1 80 ? -8.336 -8.528 2.283 1.00 95.69 80 ASN A N 1
ATOM 622 C CA . ASN A 1 80 ? -7.205 -9.375 1.907 1.00 95.69 80 ASN A CA 1
ATOM 623 C C . ASN A 1 80 ? -6.598 -10.132 3.101 1.00 95.69 80 ASN A C 1
ATOM 625 O O . ASN A 1 80 ? -5.434 -10.531 3.089 1.00 95.69 80 ASN A O 1
ATOM 629 N N . ILE A 1 81 ? -7.389 -10.321 4.158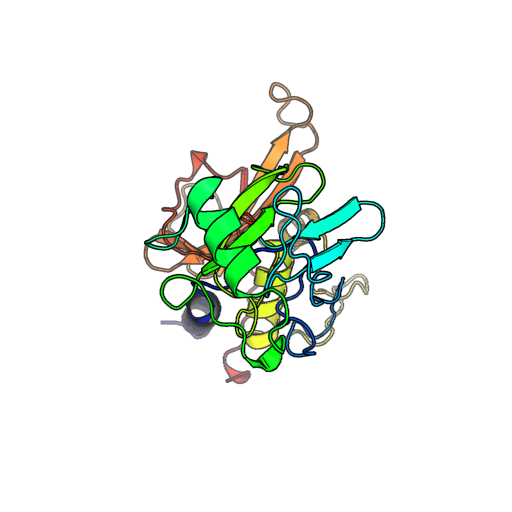 1.00 94.81 81 ILE A N 1
ATOM 630 C CA . ILE A 1 81 ? -7.051 -11.198 5.273 1.00 94.81 81 ILE A CA 1
ATOM 631 C C . ILE A 1 81 ? -8.278 -11.982 5.731 1.00 94.81 81 ILE A C 1
ATOM 633 O O . ILE A 1 81 ? -9.387 -11.452 5.834 1.00 94.81 81 ILE A O 1
ATOM 637 N N . THR A 1 82 ? -8.076 -13.261 6.039 1.00 94.94 82 THR A N 1
ATOM 638 C CA . THR A 1 82 ? -9.119 -14.137 6.576 1.00 94.94 82 THR A CA 1
ATOM 639 C C . THR A 1 82 ? -9.708 -13.556 7.858 1.00 94.94 82 THR A C 1
ATOM 641 O O . THR A 1 82 ? -8.998 -13.363 8.837 1.00 94.94 82 THR A O 1
ATOM 644 N N . GLY A 1 83 ? -11.020 -13.315 7.861 1.00 93.81 83 GLY A N 1
ATOM 645 C CA . GLY A 1 83 ? -11.757 -12.763 9.003 1.00 93.81 83 GLY A CA 1
ATOM 646 C C . GLY A 1 83 ? -11.984 -11.251 8.941 1.00 93.81 83 GLY A C 1
ATOM 647 O O . GLY A 1 83 ? -12.889 -10.762 9.621 1.00 93.81 83 GLY A O 1
ATOM 648 N N . GLY A 1 84 ? -11.245 -10.533 8.087 1.00 96.69 84 GLY A N 1
ATOM 649 C CA . GLY A 1 84 ? -11.491 -9.122 7.819 1.00 96.69 84 GLY A CA 1
ATOM 650 C C . GLY A 1 84 ? -12.852 -8.943 7.149 1.00 96.69 84 GLY A C 1
ATOM 651 O O . GLY A 1 84 ? -13.249 -9.730 6.286 1.00 96.69 84 GLY A O 1
ATOM 652 N N . ARG A 1 85 ? -13.630 -7.956 7.605 1.00 97.19 85 ARG A N 1
ATOM 653 C CA . ARG A 1 85 ? -15.012 -7.753 7.138 1.00 97.19 85 ARG A CA 1
ATOM 654 C C . ARG A 1 85 ? -15.585 -6.412 7.562 1.00 97.19 85 ARG A C 1
ATOM 656 O O . ARG A 1 85 ? -15.079 -5.754 8.466 1.00 97.19 85 ARG A O 1
ATOM 663 N N . ARG A 1 86 ? -16.717 -6.049 6.958 1.00 97.94 86 ARG A N 1
ATOM 664 C CA . ARG A 1 86 ? -17.581 -4.981 7.478 1.00 97.94 86 ARG A CA 1
ATOM 665 C C . ARG A 1 86 ? -18.065 -5.345 8.884 1.00 97.94 86 ARG A C 1
ATOM 667 O O . ARG A 1 86 ? -18.422 -6.500 9.133 1.00 97.94 86 ARG A O 1
ATOM 674 N N . ALA A 1 87 ? -18.068 -4.365 9.779 1.00 97.62 87 ALA A N 1
ATOM 675 C CA . ALA A 1 87 ? -18.556 -4.549 11.137 1.00 97.62 87 ALA A CA 1
ATOM 676 C C . ALA A 1 87 ? -20.089 -4.594 11.159 1.00 97.62 87 ALA A C 1
ATOM 678 O O . ALA A 1 87 ? -20.754 -3.813 10.475 1.00 97.62 87 ALA A O 1
ATOM 679 N N . ARG A 1 88 ? -20.650 -5.508 11.951 1.00 97.25 88 ARG A N 1
ATOM 680 C CA . ARG A 1 88 ? -22.065 -5.481 12.333 1.00 97.25 88 ARG A CA 1
ATOM 681 C C . ARG A 1 88 ? -22.244 -4.584 13.557 1.00 97.25 88 ARG A C 1
ATOM 683 O O . ARG A 1 88 ? -21.325 -4.449 14.356 1.00 97.25 88 ARG A O 1
ATOM 690 N N . ALA A 1 89 ? -23.423 -3.986 13.708 1.00 96.75 89 ALA A N 1
ATOM 691 C CA . ALA A 1 89 ? -23.686 -3.057 14.806 1.00 96.75 89 ALA A CA 1
ATOM 692 C C . ALA A 1 89 ? -23.573 -3.730 16.186 1.00 96.75 89 ALA A C 1
ATOM 694 O O . ALA A 1 89 ? -22.866 -3.234 17.053 1.00 96.75 89 ALA A O 1
ATOM 695 N N . ASP A 1 90 ? -24.187 -4.902 16.354 1.00 96.75 90 ASP A N 1
ATOM 696 C CA . ASP A 1 90 ? -24.276 -5.609 17.636 1.00 96.75 90 ASP A CA 1
ATOM 697 C C . ASP A 1 90 ? -22.911 -6.032 18.201 1.00 96.75 90 ASP A C 1
ATOM 699 O O . ASP A 1 90 ? -22.601 -5.792 19.366 1.00 96.75 90 ASP A O 1
ATOM 703 N N . GLU A 1 91 ? -22.060 -6.631 17.370 1.00 96.44 91 GLU A N 1
ATOM 704 C CA . GLU A 1 91 ? -20.705 -7.026 17.777 1.00 96.44 91 GLU A CA 1
ATOM 705 C C . GLU A 1 91 ? -19.776 -5.821 17.994 1.00 96.44 91 GLU A C 1
ATOM 707 O O . GLU A 1 91 ? -18.886 -5.878 18.843 1.00 96.44 91 GLU A O 1
ATOM 712 N N . LEU A 1 92 ? -19.964 -4.747 17.217 1.00 98.06 92 LEU A N 1
ATOM 713 C CA . LEU A 1 92 ? -19.163 -3.534 17.309 1.00 98.06 92 LEU A CA 1
ATOM 714 C C . LEU A 1 92 ? -19.447 -2.837 18.632 1.00 98.06 92 LEU A C 1
ATOM 716 O O . LEU A 1 92 ? -18.514 -2.534 19.369 1.00 98.06 92 LEU A O 1
ATOM 720 N N . GLU A 1 93 ? -20.724 -2.628 18.942 1.00 98.25 93 GLU A N 1
ATOM 721 C CA . GLU A 1 93 ? -21.166 -2.029 20.198 1.00 98.25 93 GLU A CA 1
ATOM 722 C C . GLU A 1 93 ? -20.675 -2.848 21.391 1.00 98.25 93 GLU A C 1
ATOM 724 O O . GLU A 1 93 ? -20.017 -2.295 22.268 1.00 98.25 93 GLU A O 1
ATOM 729 N N . ALA A 1 94 ? -20.872 -4.172 21.376 1.00 97.81 94 ALA A N 1
ATOM 730 C CA . ALA A 1 94 ? -20.410 -5.045 22.452 1.00 97.81 94 ALA A CA 1
ATOM 731 C C . ALA A 1 94 ? -18.885 -4.980 22.662 1.00 97.81 94 ALA A C 1
ATOM 733 O O . ALA A 1 94 ? -18.414 -4.936 23.801 1.00 97.81 94 ALA A O 1
ATOM 734 N N . TYR A 1 95 ? -18.098 -4.957 21.580 1.00 98.12 95 TYR A N 1
ATOM 735 C CA . TYR A 1 95 ? -16.644 -4.824 21.671 1.00 98.12 95 TYR A CA 1
ATOM 736 C C . TYR A 1 95 ? -16.229 -3.461 22.236 1.00 98.12 95 TYR A C 1
ATOM 738 O O . TYR A 1 95 ? -15.434 -3.409 23.173 1.00 98.12 95 TYR A O 1
ATOM 746 N N . LEU A 1 96 ? -16.769 -2.365 21.691 1.00 98.31 96 LEU A N 1
ATOM 747 C CA . LEU A 1 96 ? -16.426 -1.004 22.112 1.00 98.31 96 LEU A CA 1
ATOM 748 C C . LEU A 1 96 ? -16.845 -0.736 23.561 1.00 98.31 96 LEU A C 1
ATOM 750 O O . LEU A 1 96 ? -16.074 -0.138 24.310 1.00 98.31 96 LEU A O 1
ATOM 754 N N . ASP A 1 97 ? -18.020 -1.216 23.974 1.00 98.12 97 ASP A N 1
ATOM 755 C CA . ASP A 1 97 ? -18.484 -1.157 25.362 1.00 98.12 97 ASP A CA 1
ATOM 756 C C . ASP A 1 97 ? -17.553 -1.920 26.298 1.00 98.12 97 ASP A C 1
ATOM 758 O O . ASP A 1 97 ? -17.224 -1.419 27.372 1.00 98.12 97 ASP A O 1
ATOM 762 N N . GLY A 1 98 ? -17.056 -3.080 25.861 1.00 97.50 98 GLY A N 1
ATOM 763 C CA . GLY A 1 98 ? -16.054 -3.841 26.595 1.00 97.50 98 GLY A CA 1
ATOM 764 C C . GLY A 1 98 ? -14.785 -3.039 26.886 1.00 97.50 98 GLY A C 1
ATOM 765 O O . GLY A 1 98 ? -14.196 -3.229 27.943 1.00 97.50 98 GLY A O 1
ATOM 766 N N . LEU A 1 99 ? -14.376 -2.121 26.005 1.00 97.88 99 LEU A N 1
ATOM 767 C CA . LEU A 1 99 ? -13.178 -1.290 26.188 1.00 97.88 99 LEU A CA 1
ATOM 768 C C . LEU A 1 99 ? -13.400 -0.073 27.103 1.00 97.88 99 LEU A C 1
ATOM 770 O O . LEU A 1 99 ? -12.428 0.506 27.600 1.00 97.88 99 LEU A O 1
ATOM 774 N N . LYS A 1 100 ? -14.653 0.345 27.331 1.00 97.06 100 LYS A N 1
ATOM 775 C CA . LYS A 1 100 ? -14.962 1.549 28.117 1.00 97.06 100 LYS A CA 1
ATOM 776 C C . LYS A 1 100 ? -14.454 1.407 29.552 1.00 97.06 100 LYS A C 1
ATOM 778 O O . LYS A 1 100 ? -14.675 0.403 30.220 1.00 97.06 100 LYS A O 1
ATOM 783 N N . GLY A 1 101 ? -13.769 2.444 30.033 1.00 95.75 101 GLY A N 1
ATOM 784 C CA . GLY A 1 101 ? -13.198 2.477 31.383 1.00 95.75 101 GLY A CA 1
ATOM 785 C C . GLY A 1 101 ? -11.946 1.614 31.577 1.00 95.75 101 GLY A C 1
ATOM 786 O O . GLY A 1 101 ? -11.352 1.673 32.651 1.00 95.75 101 GLY A O 1
ATOM 787 N N . GLN A 1 102 ? -11.514 0.853 30.566 1.00 96.94 102 GLN A N 1
ATOM 788 C CA . GLN A 1 102 ? -10.229 0.156 30.601 1.00 96.94 102 GLN A CA 1
ATOM 789 C C . GLN A 1 102 ? -9.085 1.088 30.192 1.00 96.94 102 GLN A C 1
ATOM 791 O O . GLN A 1 102 ? -9.261 1.974 29.354 1.00 96.94 102 GLN A O 1
ATOM 796 N N . ASP A 1 103 ? -7.891 0.825 30.722 1.00 95.38 103 ASP A N 1
ATOM 797 C CA . ASP A 1 103 ? -6.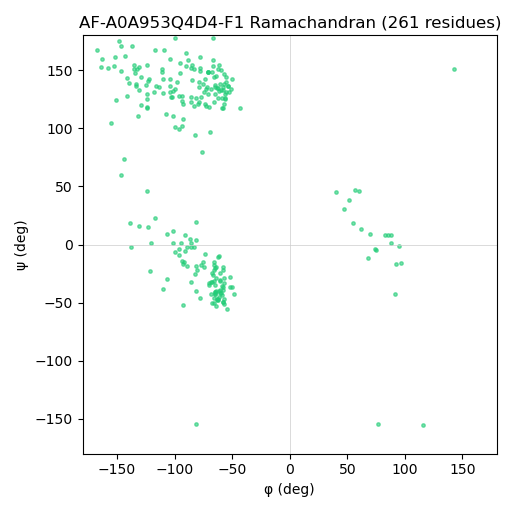652 1.432 30.234 1.00 95.38 103 ASP A CA 1
ATOM 798 C C . ASP A 1 103 ? -6.408 1.022 28.762 1.00 95.38 103 ASP A C 1
ATOM 800 O O . ASP A 1 103 ? -6.381 -0.182 28.476 1.00 95.38 103 ASP A O 1
ATOM 804 N N . PRO A 1 104 ? -6.209 1.972 27.822 1.00 94.00 104 PRO A N 1
ATOM 805 C CA . PRO A 1 104 ? -5.879 1.673 26.428 1.00 94.00 104 PRO A CA 1
ATOM 806 C C . PRO A 1 104 ? -4.687 0.731 26.229 1.00 94.00 104 PRO A C 1
ATOM 808 O O . PRO A 1 104 ? -4.653 -0.005 25.241 1.00 94.00 104 PRO A O 1
ATOM 811 N N . ALA A 1 105 ? -3.731 0.698 27.162 1.00 92.75 105 ALA A N 1
ATOM 812 C CA . ALA A 1 105 ? -2.608 -0.239 27.120 1.00 92.75 105 ALA A CA 1
ATOM 813 C C . ALA A 1 105 ? -3.041 -1.711 27.283 1.00 92.75 105 ALA A C 1
ATOM 815 O O . ALA A 1 105 ? -2.319 -2.618 26.866 1.00 92.75 105 ALA A O 1
ATOM 816 N N . LEU A 1 106 ? -4.218 -1.957 27.868 1.00 94.94 106 LEU A N 1
ATOM 817 C CA . LEU A 1 106 ? -4.781 -3.290 28.102 1.00 94.94 106 LEU A CA 1
ATOM 818 C C . LEU A 1 106 ? -5.764 -3.733 27.015 1.00 94.94 106 LEU A C 1
ATOM 820 O O . LEU A 1 106 ? -6.173 -4.898 27.001 1.00 94.94 106 LEU A O 1
ATOM 824 N N . TRP A 1 107 ? -6.151 -2.834 26.108 1.00 96.44 107 TRP A N 1
ATOM 825 C CA . TRP A 1 107 ? -7.105 -3.152 25.055 1.00 96.44 107 TRP A CA 1
ATOM 826 C C . TRP A 1 107 ? -6.563 -4.244 24.131 1.00 96.44 107 TRP A C 1
ATOM 828 O O . TRP A 1 107 ? -5.412 -4.225 23.680 1.00 96.44 107 TRP A O 1
ATOM 838 N N . LYS A 1 108 ? -7.431 -5.209 23.826 1.00 95.56 108 LYS A N 1
ATOM 839 C CA . LYS A 1 108 ? -7.107 -6.357 22.979 1.00 95.56 108 LYS A CA 1
ATOM 840 C C . LYS A 1 108 ? -7.841 -6.258 21.645 1.00 95.56 108 LYS A C 1
ATOM 842 O O . LYS A 1 108 ? -9.004 -5.848 21.632 1.00 95.56 108 LYS A O 1
ATOM 847 N N . PRO A 1 109 ? -7.212 -6.663 20.532 1.00 95.19 109 PRO A N 1
ATOM 848 C CA . PRO A 1 109 ? -7.923 -6.842 19.277 1.00 95.19 109 PRO A CA 1
ATOM 849 C C . PRO A 1 109 ? -9.034 -7.892 19.407 1.00 95.19 109 PRO A C 1
ATOM 851 O O . PRO A 1 109 ? -8.937 -8.847 20.182 1.00 95.19 109 PRO A O 1
ATOM 854 N N . TYR A 1 110 ? -10.081 -7.728 18.614 1.00 92.25 110 TYR A N 1
ATOM 855 C CA . TYR A 1 110 ? -11.125 -8.714 18.393 1.00 92.25 110 TYR A CA 1
ATOM 856 C C . TYR A 1 110 ? -10.574 -9.925 17.621 1.00 92.25 110 TYR A C 1
ATOM 858 O O . TYR A 1 110 ? -9.842 -9.761 16.643 1.00 92.25 110 TYR A O 1
ATOM 866 N N . TYR A 1 111 ? -10.892 -11.142 18.085 1.00 79.94 111 TYR A N 1
ATOM 867 C CA . TYR A 1 111 ? -10.401 -12.422 17.538 1.00 79.94 111 TYR A CA 1
ATOM 868 C C . TYR A 1 111 ? -8.913 -12.406 17.118 1.00 79.94 111 TYR A C 1
ATOM 870 O O . TYR A 1 111 ? -8.555 -12.904 16.054 1.00 79.94 111 TYR A O 1
ATOM 878 N N . THR A 1 112 ? -8.052 -11.847 17.980 1.00 84.56 112 THR A N 1
ATOM 879 C CA . THR A 1 112 ? -6.572 -11.853 17.913 1.00 84.56 112 THR A CA 1
ATOM 880 C C . THR A 1 112 ? -5.909 -10.679 17.187 1.00 84.56 112 THR A C 1
ATOM 882 O O . THR A 1 112 ? -4.926 -10.166 17.718 1.00 84.56 112 THR A O 1
ATOM 885 N N . TYR A 1 113 ? -6.407 -10.213 16.040 1.00 93.25 113 TYR A N 1
ATOM 886 C CA . TYR A 1 113 ? -5.703 -9.183 15.243 1.00 93.25 113 TYR A CA 1
ATOM 887 C C . TYR A 1 113 ? -6.594 -8.085 14.662 1.00 93.25 113 TYR A C 1
ATOM 889 O O . TYR A 1 113 ? -6.068 -7.149 14.066 1.00 93.25 113 TYR A O 1
ATOM 897 N N . PHE A 1 114 ? -7.913 -8.136 14.857 1.00 97.56 114 PHE A N 1
ATOM 898 C CA . PHE A 1 114 ? -8.811 -7.145 14.270 1.00 97.56 114 PHE A CA 1
ATOM 899 C C . PHE A 1 114 ? -9.194 -6.044 15.237 1.00 97.56 114 PHE A C 1
ATOM 901 O O . PHE A 1 114 ? -9.535 -6.289 16.389 1.00 97.56 114 PHE A O 1
ATOM 908 N N . THR A 1 115 ? -9.246 -4.819 14.749 1.00 97.88 115 THR A N 1
ATOM 909 C CA . THR A 1 115 ? -9.815 -3.699 15.482 1.00 97.88 115 THR A CA 1
ATOM 910 C C . THR A 1 115 ? -10.798 -2.936 14.590 1.00 97.88 115 THR A C 1
ATOM 912 O O . THR A 1 115 ? -10.696 -2.985 13.360 1.00 97.88 115 THR A O 1
ATOM 915 N N . PRO A 1 116 ? -11.813 -2.260 15.153 1.00 98.44 116 PRO A N 1
ATOM 916 C CA . PRO A 1 116 ? -12.781 -1.534 14.347 1.00 98.44 116 PRO A CA 1
ATOM 917 C C . PRO A 1 116 ? -12.196 -0.193 13.896 1.00 98.44 116 PRO A C 1
ATOM 919 O O . PRO A 1 116 ? -11.477 0.473 14.648 1.00 98.44 116 PRO A O 1
ATOM 922 N N . ARG A 1 117 ? -12.459 0.198 12.649 1.00 98.62 117 ARG A N 1
ATOM 923 C CA . ARG A 1 117 ? -12.167 1.546 12.137 1.00 98.62 117 ARG A CA 1
ATOM 924 C C . ARG A 1 117 ? -13.204 1.988 11.120 1.00 98.62 117 ARG A C 1
ATOM 926 O O . ARG A 1 117 ? -13.727 1.158 10.376 1.00 98.62 117 ARG A O 1
ATOM 933 N N . LYS A 1 118 ? -13.456 3.292 11.046 1.00 98.56 118 LYS A N 1
ATOM 934 C CA . LYS A 1 118 ? -14.110 3.899 9.887 1.00 98.56 118 LYS A CA 1
ATOM 935 C C . LYS A 1 118 ? -13.068 4.226 8.822 1.00 98.56 118 LYS A C 1
ATOM 937 O O . LYS A 1 118 ? -12.094 4.912 9.113 1.00 98.56 118 LYS A O 1
ATOM 942 N N . ILE A 1 119 ? -13.286 3.765 7.596 1.00 98.12 119 ILE A N 1
ATOM 943 C CA . ILE A 1 119 ? -12.428 4.097 6.455 1.00 98.12 119 ILE A CA 1
ATOM 944 C C . ILE A 1 119 ? -12.652 5.567 6.093 1.00 98.12 119 ILE A C 1
ATOM 946 O O . ILE A 1 119 ? -13.798 5.997 5.929 1.00 98.12 119 ILE A O 1
ATOM 950 N N . GLN A 1 120 ? -11.569 6.332 5.965 1.00 97.75 120 GLN A N 1
ATOM 951 C CA . GLN A 1 120 ? -11.611 7.757 5.635 1.00 97.75 120 GLN A CA 1
ATOM 952 C C . GLN A 1 120 ? -10.577 8.105 4.567 1.00 97.75 120 GLN A C 1
ATOM 954 O O . GLN A 1 120 ? -9.527 7.467 4.479 1.00 97.75 120 GLN A O 1
ATOM 959 N N . GLY A 1 121 ? -10.893 9.133 3.784 1.00 95.88 121 GLY A N 1
ATOM 960 C CA . GLY A 1 121 ? -10.039 9.663 2.731 1.00 95.88 121 GLY A CA 1
ATOM 961 C C . GLY A 1 121 ? -10.843 10.109 1.517 1.00 95.88 121 GLY A C 1
ATOM 962 O O . GLY A 1 121 ? -11.921 9.578 1.237 1.00 95.88 121 GLY A O 1
ATOM 963 N N . LYS A 1 122 ? -10.316 11.096 0.795 1.00 94.62 122 LYS A N 1
ATOM 964 C CA . LYS A 1 122 ? -10.894 11.561 -0.466 1.00 94.62 122 LYS A CA 1
ATOM 965 C C . LYS A 1 122 ? -10.657 10.509 -1.552 1.00 94.62 122 LYS A C 1
ATOM 967 O O . LYS A 1 122 ? -9.565 9.963 -1.647 1.00 94.62 122 LYS A O 1
ATOM 972 N N . ASP A 1 123 ? -11.692 10.220 -2.341 1.00 92.25 123 ASP A N 1
ATOM 973 C CA . ASP A 1 123 ? -11.655 9.263 -3.461 1.00 92.25 123 ASP A CA 1
ATOM 974 C C . ASP A 1 123 ? -11.175 7.846 -3.079 1.00 92.25 123 ASP A C 1
ATOM 976 O O . ASP A 1 123 ? -10.812 7.040 -3.935 1.00 92.25 123 ASP A O 1
ATOM 980 N N . VAL A 1 124 ? -11.216 7.512 -1.784 1.00 93.31 124 VAL A N 1
ATOM 981 C CA . VAL A 1 124 ? -10.865 6.187 -1.276 1.00 93.31 124 VAL A CA 1
ATOM 982 C C . VAL A 1 124 ? -12.029 5.228 -1.518 1.00 93.31 124 VAL A C 1
ATOM 984 O O . VAL A 1 124 ? -13.133 5.471 -1.014 1.00 93.31 124 VAL A O 1
ATOM 987 N N . PRO A 1 125 ? -11.812 4.107 -2.230 1.00 91.69 125 PRO A N 1
ATOM 988 C CA . PRO A 1 125 ? -12.801 3.043 -2.299 1.00 91.69 125 PRO A CA 1
ATOM 989 C C . PRO A 1 125 ? -13.192 2.606 -0.885 1.00 91.69 125 PRO A C 1
ATOM 991 O O . PRO A 1 125 ? -12.328 2.433 -0.031 1.00 91.69 125 PRO A O 1
ATOM 994 N N . ASP A 1 126 ? -14.490 2.417 -0.641 1.00 94.56 126 ASP A N 1
ATOM 995 C CA . ASP A 1 126 ? -15.052 2.055 0.669 1.00 94.56 126 ASP A CA 1
ATOM 996 C C . ASP A 1 126 ? -15.011 3.143 1.763 1.00 94.56 126 ASP A C 1
ATOM 998 O O . ASP A 1 126 ? -15.355 2.850 2.914 1.00 94.56 126 ASP A O 1
ATOM 1002 N N . ALA A 1 127 ? -14.655 4.394 1.442 1.00 96.56 127 ALA A N 1
ATOM 1003 C CA . ALA A 1 127 ? -14.752 5.498 2.398 1.00 96.56 127 ALA A CA 1
ATOM 1004 C C . ALA A 1 127 ? -16.148 5.568 3.047 1.00 96.56 127 ALA A C 1
ATOM 1006 O O . ALA A 1 127 ? -17.182 5.464 2.386 1.00 96.56 127 ALA A O 1
ATOM 1007 N N . GLY A 1 128 ? -16.173 5.735 4.370 1.00 97.25 128 GLY A N 1
ATOM 1008 C CA . GLY A 1 128 ? -17.390 5.766 5.179 1.00 97.25 128 GLY A CA 1
ATOM 1009 C C . GLY A 1 128 ? -17.819 4.416 5.758 1.00 97.25 128 GLY A C 1
ATOM 1010 O O . GLY A 1 128 ? -18.584 4.415 6.723 1.00 97.25 128 GLY A O 1
ATOM 1011 N N . LEU A 1 129 ? -17.314 3.287 5.247 1.00 98.25 129 LEU A N 1
ATOM 1012 C CA . LEU A 1 129 ? -17.584 1.977 5.842 1.00 98.25 129 LEU A CA 1
ATOM 1013 C C . LEU A 1 129 ? -16.865 1.806 7.182 1.00 98.25 129 LEU A C 1
ATOM 1015 O O . LEU A 1 129 ? -15.756 2.302 7.376 1.00 98.25 129 LEU A O 1
ATOM 1019 N N . ILE A 1 130 ? -17.481 1.034 8.077 1.00 98.69 130 ILE A N 1
ATOM 1020 C CA . ILE A 1 130 ? -16.856 0.570 9.315 1.00 98.69 130 ILE A CA 1
ATOM 1021 C C . ILE A 1 130 ? -16.453 -0.889 9.136 1.00 98.69 130 ILE A C 1
ATOM 1023 O O . ILE A 1 130 ? -17.269 -1.732 8.748 1.00 98.69 130 ILE A O 1
ATOM 1027 N N . VAL A 1 131 ? -15.185 -1.182 9.405 1.00 98.50 131 VAL A N 1
ATOM 1028 C CA . VAL A 1 131 ? -14.587 -2.494 9.155 1.00 98.50 131 VAL A CA 1
ATOM 1029 C C . VAL A 1 131 ? -13.785 -2.987 10.349 1.00 98.50 131 VAL A C 1
ATOM 1031 O O . VAL A 1 131 ? -13.200 -2.202 11.098 1.00 98.50 131 VAL A O 1
ATOM 1034 N N . TRP A 1 132 ? -13.736 -4.308 10.474 1.00 98.50 132 TRP A N 1
ATOM 1035 C CA . TRP A 1 132 ? -12.743 -5.043 11.240 1.00 98.50 132 TRP A CA 1
ATOM 1036 C C . TRP A 1 132 ? -11.501 -5.198 10.367 1.00 98.50 132 TRP A C 1
ATOM 1038 O O . TRP A 1 132 ? -11.436 -6.087 9.517 1.00 98.50 132 TRP A O 1
ATOM 1048 N N . GLY A 1 133 ? -10.562 -4.271 10.537 1.00 98.06 133 GLY A N 1
ATOM 1049 C CA . GLY A 1 133 ? -9.263 -4.287 9.872 1.00 98.06 133 GLY A CA 1
ATOM 1050 C C . GLY A 1 133 ? -8.174 -4.719 10.842 1.00 98.06 133 GLY A C 1
ATOM 1051 O O . GLY A 1 133 ? -8.349 -4.633 12.056 1.00 98.06 133 GLY A O 1
ATOM 1052 N N . GLU A 1 134 ? -7.052 -5.183 10.316 1.00 97.75 134 GLU A N 1
ATOM 1053 C CA . GLU A 1 134 ? -5.888 -5.528 11.119 1.00 97.75 134 GLU A CA 1
ATOM 1054 C C . GLU A 1 134 ? -5.379 -4.368 11.968 1.00 97.75 134 GLU A C 1
ATOM 1056 O O . GLU A 1 134 ? -5.425 -3.192 11.590 1.00 97.75 134 GLU A O 1
ATOM 1061 N N . ASP A 1 135 ? -4.871 -4.744 13.131 1.00 97.00 135 ASP A N 1
ATOM 1062 C CA . ASP A 1 135 ? -4.181 -3.897 14.083 1.00 97.00 135 ASP A CA 1
ATOM 1063 C C . ASP A 1 135 ? -2.939 -3.239 13.462 1.00 97.00 135 ASP A C 1
ATOM 1065 O O . ASP A 1 135 ? -2.054 -3.908 12.931 1.00 97.00 135 ASP A O 1
ATOM 1069 N N . CYS A 1 136 ? -2.855 -1.910 13.544 1.00 97.69 136 CYS A N 1
ATOM 1070 C CA . CYS A 1 136 ? -1.768 -1.152 12.933 1.00 97.69 136 CYS A CA 1
ATOM 1071 C C . CYS A 1 136 ? -0.508 -1.035 13.813 1.00 97.69 136 CYS A C 1
ATOM 1073 O O . CYS A 1 136 ? 0.473 -0.460 13.349 1.00 97.69 136 CYS A O 1
ATOM 1075 N N . ARG A 1 137 ? -0.488 -1.567 15.049 1.00 95.00 137 ARG A N 1
ATOM 1076 C CA . ARG A 1 137 ? 0.640 -1.423 16.009 1.00 95.00 137 ARG A CA 1
ATOM 1077 C C . ARG A 1 137 ? 1.985 -1.917 15.520 1.00 95.00 137 ARG A C 1
ATOM 1079 O O . ARG A 1 137 ? 2.999 -1.377 15.943 1.00 95.00 137 ARG A O 1
ATOM 1086 N N . PHE A 1 138 ? 1.996 -2.899 14.633 1.00 93.62 138 PHE A N 1
ATOM 1087 C CA . PHE A 1 138 ? 3.231 -3.508 14.139 1.00 93.62 138 PHE A CA 1
ATOM 1088 C C . PHE A 1 138 ? 3.251 -3.604 12.612 1.00 93.62 138 PHE A C 1
ATOM 1090 O O . PHE A 1 138 ? 4.030 -4.366 12.046 1.00 93.62 138 PHE A O 1
ATOM 1097 N N . ALA A 1 139 ? 2.363 -2.861 11.948 1.00 96.50 139 ALA A N 1
ATOM 1098 C CA . ALA A 1 139 ? 2.229 -2.874 10.503 1.00 96.50 139 ALA A CA 1
ATOM 1099 C C . ALA A 1 139 ? 2.916 -1.651 9.897 1.00 96.50 139 ALA A C 1
ATOM 1101 O O 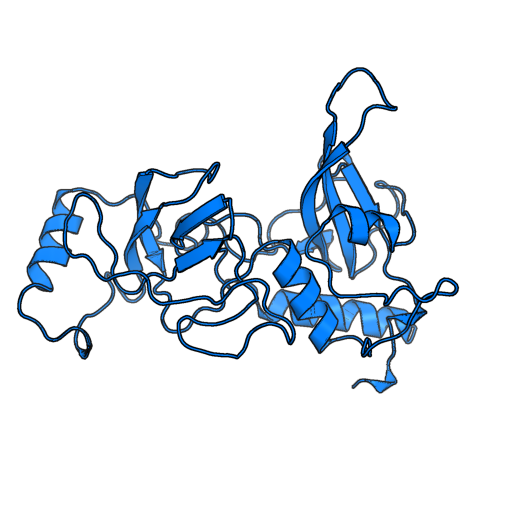. ALA A 1 139 ? 2.690 -0.516 10.324 1.00 96.50 139 ALA A O 1
ATOM 1102 N N . GLN A 1 140 ? 3.717 -1.881 8.862 1.00 96.69 140 GLN A N 1
ATOM 1103 C CA . GLN A 1 140 ? 4.189 -0.805 7.999 1.00 96.69 140 GLN A CA 1
ATOM 1104 C C . GLN A 1 140 ? 3.090 -0.382 7.031 1.00 96.69 140 GLN A C 1
ATOM 1106 O O . GLN A 1 140 ? 2.250 -1.194 6.634 1.00 96.69 140 GLN A O 1
ATOM 1111 N N . HIS A 1 141 ? 3.098 0.895 6.662 1.00 97.75 141 HIS A N 1
ATOM 1112 C CA . HIS A 1 141 ? 2.069 1.492 5.822 1.00 97.75 141 HIS A CA 1
ATOM 1113 C C . HIS A 1 141 ? 2.697 2.137 4.596 1.00 97.75 141 HIS A C 1
ATOM 1115 O O . HIS A 1 141 ? 3.553 3.007 4.726 1.00 97.75 141 HIS A O 1
ATOM 1121 N N . PHE A 1 142 ? 2.243 1.752 3.410 1.00 96.75 142 PHE A N 1
ATOM 1122 C CA . PHE A 1 142 ? 2.733 2.288 2.145 1.00 96.75 142 PHE A CA 1
ATOM 1123 C C . PHE A 1 142 ? 1.587 2.856 1.308 1.00 96.75 142 PHE A C 1
ATOM 1125 O O . PHE A 1 142 ? 0.454 2.394 1.410 1.00 96.75 142 PHE A O 1
ATOM 1132 N N . ASP A 1 143 ? 1.887 3.800 0.427 1.00 95.62 143 ASP A N 1
ATOM 1133 C CA . ASP A 1 143 ? 1.100 3.990 -0.787 1.00 95.62 143 ASP A CA 1
ATOM 1134 C C . ASP A 1 143 ? 1.818 3.321 -1.969 1.00 95.62 143 ASP A C 1
ATOM 1136 O O . ASP A 1 143 ? 2.897 2.734 -1.817 1.00 95.62 143 ASP A O 1
ATOM 1140 N N . CYS A 1 144 ? 1.215 3.360 -3.157 1.00 96.69 144 CYS A N 1
ATOM 1141 C CA . CYS A 1 144 ? 1.785 2.689 -4.322 1.00 96.69 144 CYS A CA 1
ATOM 1142 C C . CYS A 1 144 ? 3.179 3.225 -4.690 1.00 96.69 144 CYS A C 1
ATOM 1144 O O . CYS A 1 144 ? 4.069 2.444 -5.022 1.00 96.69 144 CYS A O 1
ATOM 1146 N N . ILE A 1 145 ? 3.407 4.536 -4.590 1.00 93.69 145 ILE A N 1
ATOM 1147 C CA . ILE A 1 145 ? 4.659 5.184 -4.994 1.00 93.69 145 ILE A CA 1
ATOM 1148 C C . ILE A 1 145 ? 5.734 4.976 -3.931 1.00 93.69 145 ILE A C 1
ATOM 1150 O O . ILE A 1 145 ? 6.881 4.643 -4.245 1.00 93.69 145 ILE A O 1
ATOM 1154 N N . SER A 1 146 ? 5.377 5.178 -2.667 1.00 93.25 146 SER A N 1
ATOM 1155 C CA . SER A 1 146 ? 6.294 5.065 -1.549 1.00 93.25 146 SER A CA 1
ATOM 1156 C C . SER A 1 146 ? 6.757 3.636 -1.337 1.00 93.25 146 SER A C 1
ATOM 1158 O O . SER A 1 146 ? 7.921 3.443 -1.002 1.00 93.25 146 SER A O 1
ATOM 1160 N N . PHE A 1 147 ? 5.918 2.641 -1.638 1.00 96.06 147 PHE A N 1
ATOM 1161 C CA . PHE A 1 147 ? 6.330 1.244 -1.666 1.00 96.06 147 PHE A CA 1
ATOM 1162 C C . PHE A 1 147 ? 7.488 1.016 -2.645 1.00 96.06 147 PHE A C 1
ATOM 1164 O O . PHE A 1 147 ? 8.526 0.466 -2.271 1.00 96.06 147 PHE A O 1
ATOM 1171 N N . ILE A 1 148 ? 7.360 1.510 -3.882 1.00 95.00 148 ILE A N 1
ATOM 1172 C CA . ILE A 1 148 ? 8.421 1.408 -4.894 1.00 95.00 148 ILE A CA 1
ATOM 1173 C C . ILE A 1 148 ? 9.678 2.149 -4.445 1.00 95.00 148 ILE A C 1
ATOM 1175 O O . ILE A 1 148 ? 10.775 1.589 -4.492 1.00 95.00 148 ILE A O 1
ATOM 1179 N N . ASN A 1 149 ? 9.527 3.385 -3.963 1.00 91.56 149 ASN A N 1
ATOM 1180 C CA . ASN A 1 149 ? 10.649 4.175 -3.465 1.00 91.56 149 ASN A CA 1
ATOM 1181 C C . ASN A 1 149 ? 11.363 3.470 -2.304 1.00 91.56 149 ASN A C 1
ATOM 1183 O O . ASN A 1 149 ? 12.590 3.429 -2.271 1.00 91.56 149 ASN A O 1
ATOM 1187 N N . TYR A 1 150 ? 10.610 2.895 -1.369 1.00 90.88 150 TYR A N 1
ATOM 1188 C CA . TYR A 1 150 ? 11.145 2.205 -0.205 1.00 90.88 150 TYR A CA 1
ATOM 1189 C C . TYR A 1 150 ? 11.947 0.977 -0.615 1.00 90.88 150 TYR A C 1
ATOM 1191 O O . TYR A 1 150 ? 13.118 0.867 -0.243 1.00 90.88 150 TYR A O 1
ATOM 1199 N N . VAL A 1 151 ? 11.357 0.092 -1.426 1.00 93.25 151 VAL A N 1
ATOM 1200 C CA . VAL A 1 151 ? 12.028 -1.112 -1.930 1.00 93.25 151 VAL A CA 1
ATOM 1201 C C . VAL A 1 151 ? 13.330 -0.722 -2.616 1.00 93.25 151 VAL A C 1
ATOM 1203 O O . VAL A 1 151 ? 14.401 -1.161 -2.208 1.00 93.25 151 VAL A O 1
ATOM 1206 N N . LEU A 1 152 ? 13.260 0.176 -3.596 1.00 90.12 152 LEU A N 1
ATOM 1207 C CA . LEU A 1 152 ? 14.426 0.561 -4.375 1.00 90.12 152 LEU A CA 1
ATOM 1208 C C . LEU A 1 152 ? 15.478 1.303 -3.533 1.00 90.12 152 LEU A C 1
ATOM 1210 O O . LEU A 1 152 ? 16.671 1.142 -3.785 1.00 90.12 152 LEU A O 1
ATOM 1214 N N . SER A 1 153 ? 15.088 2.061 -2.505 1.00 85.44 153 SER A N 1
ATOM 1215 C CA . SER A 1 153 ? 16.040 2.731 -1.604 1.00 85.44 153 SER A CA 1
ATOM 1216 C C . SER A 1 153 ? 16.848 1.770 -0.734 1.00 85.44 153 SER A C 1
ATOM 1218 O O . SER A 1 153 ? 17.955 2.117 -0.315 1.00 85.44 153 SER A O 1
ATOM 1220 N N . ASN A 1 154 ? 16.307 0.574 -0.494 1.00 85.81 154 ASN A N 1
ATOM 1221 C CA . ASN A 1 154 ? 16.961 -0.497 0.250 1.00 85.81 154 ASN A CA 1
ATOM 1222 C C . ASN A 1 154 ? 17.738 -1.455 -0.655 1.00 85.81 154 ASN A C 1
ATOM 1224 O O . ASN A 1 154 ? 18.554 -2.221 -0.157 1.00 85.81 154 ASN A O 1
ATOM 1228 N N . THR A 1 155 ? 17.500 -1.421 -1.969 1.00 87.38 155 THR A N 1
ATOM 1229 C CA . THR A 1 155 ? 18.098 -2.380 -2.907 1.00 87.38 155 THR A CA 1
ATOM 1230 C C . THR A 1 155 ? 18.963 -1.763 -3.999 1.00 87.38 155 THR A C 1
ATOM 1232 O O . THR A 1 155 ? 19.422 -2.467 -4.896 1.00 87.38 155 THR A O 1
ATOM 1235 N N . THR A 1 156 ? 19.135 -0.444 -4.003 1.00 83.25 156 THR A N 1
ATOM 1236 C CA . THR A 1 156 ? 19.893 0.255 -5.046 1.00 83.25 156 THR A CA 1
ATOM 1237 C C . THR A 1 156 ? 20.826 1.295 -4.447 1.00 83.25 156 THR A C 1
ATOM 1239 O O . THR A 1 156 ? 20.587 1.859 -3.381 1.00 83.25 156 THR A O 1
ATOM 1242 N N . THR A 1 157 ? 21.898 1.609 -5.169 1.00 68.06 157 THR A N 1
ATOM 1243 C CA . THR A 1 157 ? 22.935 2.547 -4.720 1.00 68.06 157 THR A CA 1
ATOM 1244 C C . THR A 1 157 ? 22.555 4.014 -4.929 1.00 68.06 157 THR A C 1
ATOM 1246 O O . THR A 1 157 ? 23.441 4.868 -5.006 1.00 68.06 157 THR A O 1
ATOM 1249 N N . GLN A 1 158 ? 21.270 4.349 -5.104 1.00 59.16 158 GLN A N 1
ATOM 1250 C CA . GLN A 1 158 ? 20.873 5.724 -5.397 1.00 59.16 158 GLN A CA 1
ATOM 1251 C C . GLN A 1 158 ? 20.906 6.630 -4.169 1.00 59.16 158 GLN A C 1
ATOM 1253 O O . GLN A 1 158 ? 19.901 7.021 -3.581 1.00 59.16 158 GLN A O 1
ATOM 1258 N N . VAL A 1 159 ? 22.124 7.055 -3.854 1.00 48.12 159 VAL A N 1
ATOM 1259 C CA . VAL A 1 159 ? 22.394 8.322 -3.194 1.00 48.12 159 VAL A CA 1
ATOM 1260 C C . VAL A 1 159 ? 22.818 9.297 -4.299 1.00 48.12 159 VAL A C 1
ATOM 1262 O O . VAL A 1 159 ? 23.931 9.256 -4.815 1.00 48.12 159 VAL A O 1
ATOM 1265 N N . SER A 1 160 ? 21.893 10.164 -4.717 1.00 46.91 160 SER A N 1
ATOM 1266 C CA . SER A 1 160 ? 22.197 11.457 -5.355 1.00 46.91 160 SER A CA 1
ATOM 1267 C C . SER A 1 160 ? 23.000 11.483 -6.672 1.00 46.91 160 SER A C 1
ATOM 1269 O O . SER A 1 160 ? 23.877 12.334 -6.812 1.00 46.91 160 SER A O 1
ATOM 1271 N N . LYS A 1 161 ? 22.703 10.652 -7.681 1.00 47.69 161 LYS A N 1
ATOM 1272 C CA . LYS A 1 161 ? 23.224 10.933 -9.037 1.00 47.69 161 LYS A CA 1
ATOM 1273 C C . LYS A 1 161 ? 22.293 11.884 -9.779 1.00 47.69 161 LYS A C 1
ATOM 1275 O O . LYS A 1 161 ? 21.104 11.612 -9.914 1.00 47.69 161 LYS A O 1
ATOM 1280 N N . GLN A 1 162 ? 22.846 13.011 -10.214 1.00 50.16 162 GLN A N 1
ATOM 1281 C CA . GLN A 1 162 ? 22.212 13.896 -11.181 1.00 50.16 162 GLN A CA 1
ATOM 1282 C C . GLN A 1 162 ? 22.288 13.253 -12.571 1.00 50.16 162 GLN A C 1
ATOM 1284 O O . GLN A 1 162 ? 23.277 12.596 -12.901 1.00 50.16 162 GLN A O 1
ATOM 1289 N N . ASP A 1 163 ? 21.241 13.400 -13.371 1.00 51.66 163 ASP A N 1
ATOM 1290 C CA . ASP A 1 163 ? 21.300 13.153 -14.800 1.00 51.66 163 ASP A CA 1
ATOM 1291 C C . ASP A 1 163 ? 22.215 14.190 -15.481 1.00 51.66 163 ASP A C 1
ATOM 1293 O O . ASP A 1 163 ? 22.752 15.106 -14.850 1.00 51.66 163 ASP A O 1
ATOM 1297 N N . LYS A 1 164 ? 22.396 14.059 -16.798 1.00 44.12 164 LYS A N 1
ATOM 1298 C CA . LYS A 1 164 ? 23.244 14.963 -17.595 1.00 44.12 164 LYS A CA 1
ATOM 1299 C C . LYS A 1 164 ? 22.764 16.425 -17.599 1.00 44.12 164 LYS A C 1
ATOM 1301 O O . L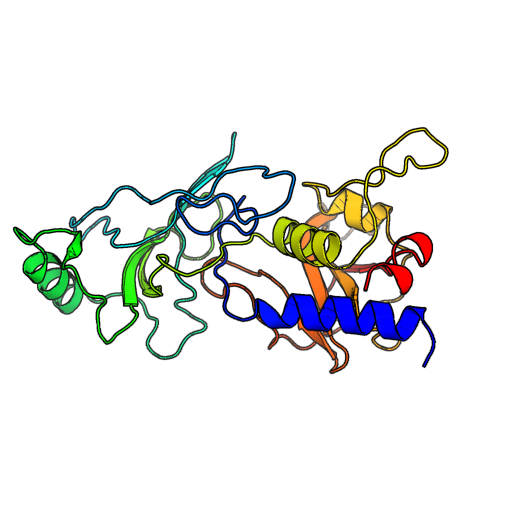YS A 1 164 ? 23.494 17.284 -18.077 1.00 44.12 164 LYS A O 1
ATOM 1306 N N . THR A 1 165 ? 21.561 16.699 -17.093 1.00 45.41 165 THR A N 1
ATOM 1307 C CA . THR A 1 165 ? 20.969 18.038 -16.968 1.00 45.41 165 THR A CA 1
ATOM 1308 C C . THR A 1 165 ? 21.063 18.600 -15.545 1.00 45.41 165 THR A C 1
ATOM 1310 O O . THR A 1 165 ? 20.603 19.710 -15.297 1.00 45.41 165 THR A O 1
ATOM 1313 N N . GLY A 1 166 ? 21.677 17.870 -14.605 1.00 48.16 166 GLY A N 1
ATOM 1314 C CA . GLY A 1 166 ? 21.765 18.277 -13.202 1.00 48.16 166 GLY A CA 1
ATOM 1315 C C . GLY A 1 166 ? 20.567 17.831 -12.351 1.00 48.16 166 GLY A C 1
ATOM 1316 O O . GLY A 1 166 ? 20.546 18.092 -11.144 1.00 48.16 166 GLY A O 1
ATOM 1317 N N . ASN A 1 167 ? 19.590 17.115 -12.919 1.00 45.81 167 ASN A N 1
ATOM 1318 C CA . ASN A 1 167 ? 18.419 16.654 -12.178 1.00 45.81 167 ASN A CA 1
ATOM 1319 C C . ASN A 1 167 ? 18.750 15.370 -11.437 1.00 45.81 167 ASN A C 1
ATOM 1321 O O . ASN A 1 167 ? 19.085 14.354 -12.036 1.00 45.81 167 ASN A O 1
ATOM 1325 N N . ARG A 1 168 ? 18.649 15.383 -10.109 1.00 52.94 168 ARG A N 1
ATOM 1326 C CA . ARG A 1 168 ? 18.800 14.159 -9.318 1.00 52.94 168 ARG A CA 1
ATOM 1327 C C . ARG A 1 168 ? 17.793 13.114 -9.817 1.00 52.94 168 ARG A C 1
ATOM 1329 O O . ARG A 1 168 ? 16.596 13.385 -9.847 1.00 52.94 168 ARG A O 1
ATOM 1336 N N . ILE A 1 169 ? 18.269 11.921 -10.160 1.00 54.03 169 ILE A N 1
ATOM 1337 C CA . ILE A 1 169 ? 17.403 10.754 -10.310 1.00 54.03 169 ILE A CA 1
ATOM 1338 C C . ILE A 1 169 ? 16.951 10.442 -8.874 1.00 54.03 169 ILE A C 1
ATOM 1340 O O . ILE A 1 169 ? 17.741 9.967 -8.057 1.00 54.03 169 ILE A O 1
ATOM 1344 N N . MET A 1 170 ? 15.764 10.923 -8.503 1.00 58.38 170 MET A N 1
ATOM 1345 C CA . MET A 1 170 ? 15.250 10.888 -7.133 1.00 58.38 170 MET A CA 1
ATOM 1346 C C . MET A 1 170 ? 14.082 9.924 -7.022 1.00 58.38 170 MET A C 1
ATOM 1348 O O . MET A 1 170 ? 13.278 9.810 -7.944 1.00 58.38 170 MET A O 1
ATOM 1352 N N . TRP A 1 171 ? 13.942 9.356 -5.823 1.00 73.81 171 TRP A N 1
ATOM 1353 C CA . TRP A 1 171 ? 12.655 8.972 -5.251 1.00 73.81 171 TRP A CA 1
ATOM 1354 C C . TRP A 1 171 ? 11.653 10.093 -5.510 1.00 73.81 171 TRP A C 1
ATOM 1356 O O . TRP A 1 171 ? 11.875 11.238 -5.104 1.00 73.81 171 TRP A O 1
ATOM 1366 N N . THR A 1 172 ? 10.610 9.778 -6.264 1.00 75.69 172 THR A N 1
ATOM 1367 C CA . THR A 1 172 ? 9.621 10.749 -6.720 1.00 75.69 172 THR A CA 1
ATOM 1368 C C . THR A 1 172 ? 8.292 10.495 -6.036 1.00 75.69 172 THR A C 1
ATOM 1370 O O . THR A 1 172 ? 7.968 9.355 -5.721 1.00 75.69 172 THR A O 1
ATOM 1373 N N . ALA A 1 173 ? 7.529 11.562 -5.818 1.00 80.75 173 ALA A N 1
ATOM 1374 C CA . ALA A 1 173 ? 6.135 11.512 -5.393 1.00 80.75 173 ALA A CA 1
ATOM 1375 C C . ALA A 1 173 ? 5.163 11.385 -6.584 1.00 80.75 173 ALA A C 1
ATOM 1377 O O . ALA A 1 173 ? 3.956 11.488 -6.402 1.00 80.75 173 ALA A O 1
ATOM 1378 N N . ASN A 1 174 ? 5.675 11.242 -7.814 1.00 87.88 174 ASN A N 1
ATOM 1379 C CA . ASN A 1 174 ? 4.887 11.300 -9.039 1.00 87.88 174 ASN A CA 1
ATOM 1380 C C . ASN A 1 174 ? 5.170 10.087 -9.938 1.00 87.88 174 ASN A C 1
ATOM 1382 O O . ASN A 1 174 ? 6.291 9.891 -10.411 1.00 87.88 174 ASN A O 1
ATOM 1386 N N . ILE A 1 175 ? 4.129 9.304 -10.230 1.00 93.50 175 ILE A N 1
ATOM 1387 C CA . ILE A 1 175 ? 4.208 8.133 -11.115 1.00 93.50 175 ILE A CA 1
ATOM 1388 C C . ILE A 1 175 ? 4.695 8.521 -12.517 1.00 93.50 175 ILE A C 1
ATOM 1390 O O . ILE A 1 175 ? 5.479 7.787 -13.113 1.00 93.50 175 ILE A O 1
ATOM 1394 N N . GLU A 1 176 ? 4.314 9.694 -13.030 1.00 93.56 176 GLU A N 1
ATOM 1395 C CA . GLU A 1 176 ? 4.752 10.178 -14.346 1.00 93.56 176 GLU A CA 1
ATOM 1396 C C . GLU A 1 176 ? 6.281 10.276 -14.439 1.00 93.56 176 GLU A C 1
ATOM 1398 O O . GLU A 1 176 ? 6.882 9.947 -15.462 1.00 93.56 176 GLU A O 1
ATOM 1403 N N . GLN A 1 177 ? 6.943 10.664 -13.347 1.00 90.31 177 GLN A N 1
ATOM 1404 C CA . GLN A 1 177 ? 8.399 10.717 -13.310 1.00 90.31 177 GLN A CA 1
ATOM 1405 C C . GLN A 1 177 ? 9.018 9.311 -13.331 1.00 90.31 177 GLN A C 1
ATOM 1407 O O . GLN A 1 177 ? 10.050 9.120 -13.975 1.00 90.31 177 GLN A O 1
ATOM 1412 N N . TRP A 1 178 ? 8.392 8.308 -12.706 1.00 92.06 178 TRP A N 1
ATOM 1413 C CA . TRP A 1 178 ? 8.823 6.911 -12.848 1.00 92.06 178 TRP A CA 1
ATOM 1414 C C . TRP A 1 178 ? 8.657 6.399 -14.284 1.00 92.06 178 TRP A C 1
ATOM 1416 O O . TRP A 1 178 ? 9.573 5.780 -14.827 1.00 92.06 178 TRP A O 1
ATOM 1426 N N . VAL A 1 179 ? 7.536 6.719 -14.934 1.00 94.31 179 VAL A N 1
ATOM 1427 C CA . VAL A 1 179 ? 7.308 6.386 -16.349 1.00 94.31 179 VAL A CA 1
ATOM 1428 C C . VAL A 1 179 ? 8.411 6.984 -17.228 1.00 94.31 179 VAL A C 1
ATOM 1430 O O . VAL A 1 179 ? 9.021 6.265 -18.014 1.00 94.31 179 VAL A O 1
ATOM 1433 N N . ASN A 1 180 ? 8.748 8.261 -17.031 1.00 90.56 180 ASN A N 1
ATOM 1434 C CA . ASN A 1 180 ? 9.735 8.974 -17.851 1.00 90.56 180 ASN A CA 1
ATOM 1435 C C . ASN A 1 180 ? 11.201 8.585 -17.578 1.00 90.56 180 ASN A C 1
ATOM 1437 O O . ASN A 1 180 ? 12.071 8.864 -18.401 1.00 90.56 180 ASN A O 1
ATOM 1441 N N . THR A 1 181 ? 11.504 7.976 -16.428 1.00 87.50 181 THR A N 1
ATOM 1442 C CA . THR A 1 181 ? 12.881 7.605 -16.035 1.00 87.50 181 THR A CA 1
ATOM 1443 C C . THR A 1 181 ? 13.213 6.134 -16.278 1.00 87.50 181 THR A C 1
ATOM 1445 O O . THR A 1 181 ? 14.366 5.720 -16.130 1.00 87.50 181 THR A O 1
ATOM 1448 N N . THR A 1 182 ? 12.224 5.337 -16.677 1.00 92.50 182 THR A N 1
ATOM 1449 C CA . THR A 1 182 ? 12.404 3.929 -17.038 1.00 92.50 182 THR A CA 1
ATOM 1450 C C . THR A 1 182 ? 12.581 3.764 -18.545 1.00 92.50 182 THR A C 1
ATOM 1452 O O . THR A 1 182 ? 12.179 4.608 -19.339 1.00 92.50 182 THR A O 1
ATOM 1455 N N . THR A 1 183 ? 13.215 2.668 -18.966 1.00 95.12 183 THR A N 1
ATOM 1456 C CA . THR A 1 183 ? 13.264 2.296 -20.387 1.00 95.12 183 THR A CA 1
ATOM 1457 C C . THR A 1 183 ? 11.946 1.621 -20.767 1.00 95.12 183 THR A C 1
ATOM 1459 O O . THR A 1 183 ? 11.639 0.595 -20.161 1.00 95.12 183 THR A O 1
ATOM 1462 N N . PRO A 1 184 ? 11.169 2.129 -21.740 1.00 97.62 184 PRO A N 1
ATOM 1463 C CA . PRO A 1 184 ? 9.908 1.503 -22.128 1.00 97.62 184 PRO A CA 1
ATOM 1464 C C . PRO A 1 184 ? 10.094 0.042 -22.560 1.00 97.62 184 PRO A C 1
ATOM 1466 O O . PRO A 1 184 ? 11.037 -0.285 -23.282 1.00 97.62 184 PRO A O 1
ATOM 1469 N N . VAL A 1 185 ? 9.184 -0.829 -22.129 1.00 98.25 185 VAL A N 1
ATOM 1470 C CA . VAL A 1 185 ? 9.116 -2.247 -22.515 1.00 98.25 185 VAL A CA 1
ATOM 1471 C C . VAL A 1 185 ? 7.738 -2.502 -23.106 1.00 98.25 185 VAL A C 1
ATOM 1473 O O . VAL A 1 185 ? 6.749 -1.967 -22.596 1.00 98.25 185 VAL A O 1
ATOM 1476 N N . LYS A 1 186 ? 7.640 -3.310 -24.168 1.00 98.19 186 LYS A N 1
ATOM 1477 C CA . LYS A 1 186 ? 6.319 -3.653 -24.698 1.00 98.19 186 LYS A CA 1
ATOM 1478 C C . LYS A 1 186 ? 5.555 -4.480 -23.664 1.00 98.19 186 LYS A C 1
ATOM 1480 O O . LYS A 1 186 ? 6.137 -5.276 -22.928 1.00 98.19 186 LYS A O 1
ATOM 1485 N N . LEU A 1 187 ? 4.243 -4.278 -23.588 1.00 98.06 187 LEU A N 1
ATOM 1486 C CA . LEU A 1 187 ? 3.410 -4.959 -22.594 1.00 98.06 187 LEU A CA 1
ATOM 1487 C C . LEU A 1 187 ? 3.392 -6.485 -22.805 1.00 98.06 187 LEU A C 1
ATOM 1489 O O . LEU A 1 187 ? 3.264 -7.230 -21.841 1.00 98.06 187 LEU A O 1
ATOM 1493 N N . ASP A 1 188 ? 3.556 -6.946 -24.045 1.00 97.69 188 ASP A N 1
ATOM 1494 C CA . ASP A 1 188 ? 3.569 -8.354 -24.450 1.00 97.69 188 ASP A CA 1
ATOM 1495 C C . ASP A 1 188 ? 4.965 -9.005 -24.457 1.00 97.69 188 ASP A C 1
ATOM 1497 O O . ASP A 1 188 ? 5.064 -10.221 -24.634 1.00 97.69 188 ASP A O 1
ATOM 1501 N N . ASP A 1 189 ? 6.038 -8.242 -24.216 1.00 98.12 189 ASP A N 1
ATOM 1502 C CA . ASP A 1 189 ? 7.375 -8.818 -24.049 1.00 98.12 189 ASP A CA 1
ATOM 1503 C C . ASP A 1 189 ? 7.408 -9.754 -22.819 1.00 98.12 189 ASP A C 1
ATOM 1505 O O . ASP A 1 189 ? 6.716 -9.502 -21.823 1.00 98.12 189 ASP A O 1
ATOM 1509 N N . PRO A 1 190 ? 8.266 -10.794 -22.803 1.00 97.75 190 PRO A N 1
ATOM 1510 C CA . PRO A 1 190 ? 8.404 -11.685 -21.653 1.00 97.75 190 PRO A CA 1
ATOM 1511 C C . PRO A 1 190 ? 8.611 -10.934 -20.331 1.00 97.75 190 PRO A C 1
ATOM 1513 O O . PRO A 1 190 ? 9.303 -9.910 -20.276 1.00 97.75 190 PRO A O 1
ATOM 1516 N N . VAL A 1 191 ? 8.013 -11.442 -19.250 1.00 97.06 191 VAL A N 1
ATOM 1517 C CA . VAL A 1 191 ? 8.157 -10.863 -17.907 1.00 97.06 191 VAL A CA 1
ATOM 1518 C C . VAL A 1 191 ? 9.627 -10.874 -17.489 1.00 97.06 191 VAL A C 1
ATOM 1520 O O . VAL A 1 191 ? 10.317 -11.883 -17.608 1.00 97.06 191 VAL A O 1
ATOM 1523 N N . VAL A 1 192 ? 10.093 -9.736 -16.976 1.00 97.62 192 VAL A N 1
ATOM 1524 C CA . VAL A 1 192 ? 11.422 -9.578 -16.384 1.00 97.62 192 VAL A CA 1
ATOM 1525 C C . VAL A 1 192 ? 11.234 -9.052 -14.962 1.00 97.62 192 VAL A C 1
ATOM 1527 O O . VAL A 1 192 ? 10.522 -8.058 -14.790 1.00 97.62 192 VAL A O 1
ATOM 1530 N N . PRO A 1 193 ? 11.853 -9.682 -13.946 1.00 97.69 193 PRO A N 1
ATOM 1531 C CA . PRO A 1 193 ? 11.730 -9.235 -12.566 1.00 97.69 193 PRO A CA 1
ATOM 1532 C C . PRO A 1 193 ? 12.134 -7.768 -12.395 1.00 97.69 193 PRO A C 1
ATOM 1534 O O . PRO A 1 193 ? 13.071 -7.277 -13.042 1.00 97.69 193 PRO A O 1
ATOM 1537 N N . ALA A 1 194 ? 11.423 -7.082 -11.505 1.00 97.06 194 ALA A N 1
ATOM 1538 C CA . ALA A 1 194 ? 11.600 -5.669 -11.183 1.00 97.06 194 ALA A CA 1
ATOM 1539 C C . ALA A 1 194 ? 11.359 -4.684 -12.342 1.00 97.06 194 ALA A C 1
ATOM 1541 O O . ALA A 1 194 ? 11.715 -3.509 -12.235 1.00 97.06 194 ALA A O 1
ATOM 1542 N N . ASP A 1 195 ? 10.755 -5.121 -13.449 1.00 98.31 195 ASP A N 1
ATOM 1543 C CA . ASP A 1 195 ? 10.107 -4.168 -14.348 1.00 98.31 195 ASP A CA 1
ATOM 1544 C C . ASP A 1 195 ? 8.928 -3.513 -13.610 1.00 98.31 195 ASP A C 1
ATOM 1546 O O . ASP A 1 195 ? 8.182 -4.178 -12.889 1.00 98.31 195 ASP A O 1
ATOM 1550 N N . LEU A 1 196 ? 8.782 -2.202 -13.781 1.00 98.25 196 LEU A N 1
ATOM 1551 C CA . LEU A 1 196 ? 7.674 -1.424 -13.248 1.00 98.25 196 LEU A CA 1
ATOM 1552 C C . LEU A 1 196 ? 6.492 -1.490 -14.209 1.00 98.25 196 LEU A C 1
ATOM 1554 O O . LEU A 1 196 ? 6.664 -1.439 -15.429 1.00 98.25 196 LEU A O 1
ATOM 1558 N N . VAL A 1 197 ? 5.291 -1.577 -13.656 1.00 98.62 197 VAL A N 1
ATOM 1559 C CA . VAL A 1 197 ? 4.031 -1.538 -14.401 1.00 98.62 197 VAL A CA 1
ATOM 1560 C C . VAL A 1 197 ? 3.178 -0.389 -13.891 1.00 98.62 197 VAL A C 1
ATOM 1562 O O . VAL A 1 197 ? 3.190 -0.082 -12.700 1.00 98.62 197 VAL A O 1
ATOM 1565 N N . PHE A 1 198 ? 2.472 0.274 -14.805 1.00 98.38 198 PHE A N 1
ATOM 1566 C CA . PHE A 1 198 ? 1.779 1.531 -14.531 1.00 98.38 198 PHE A CA 1
ATOM 1567 C C . PHE A 1 198 ? 0.332 1.486 -15.019 1.00 98.38 198 PHE A C 1
ATOM 1569 O O . PHE A 1 198 ? 0.081 1.086 -16.161 1.00 98.38 198 PHE A O 1
ATOM 1576 N N . ARG A 1 199 ? -0.617 1.924 -14.183 1.00 97.31 199 ARG A N 1
ATOM 1577 C CA . ARG A 1 199 ? -2.000 2.202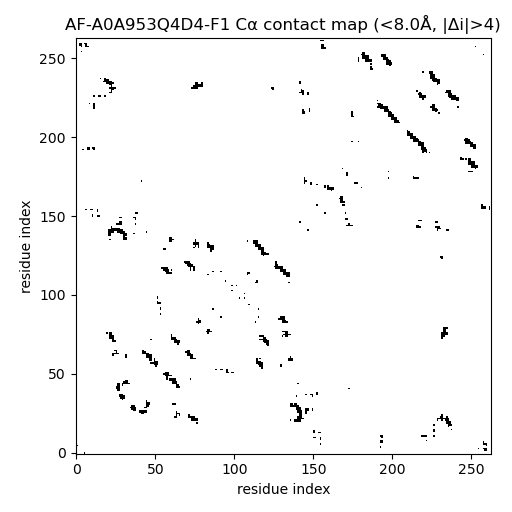 -14.605 1.00 97.31 199 ARG A CA 1
ATOM 1578 C C . ARG A 1 199 ? -2.200 3.705 -14.710 1.00 97.31 199 ARG A C 1
ATOM 1580 O O . ARG A 1 199 ? -1.677 4.480 -13.907 1.00 97.31 199 ARG A O 1
ATOM 1587 N N . GLY A 1 200 ? -2.965 4.108 -15.709 1.00 95.62 200 GLY A N 1
ATOM 1588 C CA . GLY A 1 200 ? -3.359 5.493 -15.887 1.00 95.62 200 GLY A CA 1
ATOM 1589 C C . GLY A 1 200 ? -4.517 5.623 -16.857 1.00 95.62 200 GLY A C 1
ATOM 1590 O O . GLY A 1 200 ? -4.674 4.801 -17.764 1.00 95.62 200 GLY A O 1
ATOM 1591 N N . ASP A 1 201 ? -5.293 6.681 -16.666 1.00 93.75 201 ASP A N 1
ATOM 1592 C CA . ASP A 1 201 ? -6.474 6.995 -17.456 1.00 93.75 201 ASP A CA 1
ATOM 1593 C C . ASP A 1 201 ? -6.190 8.131 -18.432 1.00 93.75 201 ASP A C 1
ATOM 1595 O O . ASP A 1 201 ? -5.582 9.147 -18.095 1.00 93.75 201 ASP A O 1
ATOM 1599 N N . ARG A 1 202 ? -6.662 7.967 -19.665 1.00 90.56 202 ARG A N 1
ATOM 1600 C CA . ARG A 1 202 ? -6.620 9.017 -20.683 1.00 90.56 202 ARG A CA 1
ATOM 1601 C C . ARG A 1 202 ? -7.732 10.027 -20.446 1.00 90.56 202 ARG A C 1
ATOM 1603 O O . ARG A 1 202 ? -8.882 9.629 -20.260 1.00 90.56 202 ARG A O 1
ATOM 1610 N N . SER A 1 203 ? -7.412 11.318 -20.546 1.00 88.69 203 SER A N 1
ATOM 1611 C CA . SER A 1 203 ? -8.422 12.384 -20.465 1.00 88.69 203 SER A CA 1
ATOM 1612 C C . SER A 1 203 ? -9.477 12.272 -21.573 1.00 88.69 203 SER A C 1
ATOM 1614 O O . SER A 1 203 ? -10.640 12.600 -21.354 1.00 88.69 203 SER A O 1
ATOM 1616 N N . ASN A 1 204 ? -9.090 11.746 -22.740 1.00 87.69 204 ASN A N 1
ATOM 1617 C CA . ASN A 1 204 ? -10.001 11.334 -23.801 1.00 87.69 204 ASN A CA 1
ATOM 1618 C C . ASN A 1 204 ? -9.636 9.925 -24.289 1.00 87.69 204 ASN A C 1
ATOM 1620 O O . ASN A 1 204 ? -8.624 9.730 -24.960 1.00 87.69 204 ASN A O 1
ATOM 1624 N N . LYS A 1 205 ? -10.491 8.937 -23.999 1.00 86.88 205 LYS A N 1
ATOM 1625 C CA . LYS A 1 205 ? -10.255 7.527 -24.364 1.00 86.88 205 LYS A CA 1
ATOM 1626 C C . LYS A 1 205 ? -10.204 7.276 -25.877 1.00 86.88 205 LYS A C 1
ATOM 1628 O O . LYS A 1 205 ? -9.667 6.253 -26.286 1.00 86.88 205 LYS A O 1
ATOM 1633 N N . LEU A 1 206 ? -10.751 8.184 -26.689 1.00 87.06 206 LEU A N 1
ATOM 1634 C CA . LEU A 1 206 ? -10.760 8.076 -28.151 1.00 87.06 206 LEU A CA 1
ATOM 1635 C C . LEU A 1 206 ? -9.523 8.697 -28.807 1.00 87.06 206 LEU A C 1
ATOM 1637 O O . LEU A 1 206 ? -9.234 8.387 -29.958 1.00 87.06 206 LEU A O 1
ATOM 1641 N N . ASP A 1 207 ? -8.800 9.565 -28.096 1.00 85.81 207 ASP A N 1
ATOM 1642 C CA . ASP A 1 207 ? -7.602 10.214 -28.621 1.00 85.81 207 ASP A CA 1
ATOM 1643 C C . ASP A 1 207 ? -6.339 9.526 -28.066 1.00 85.81 207 ASP A C 1
ATOM 1645 O O . ASP A 1 207 ? -6.041 9.659 -26.871 1.00 85.81 207 ASP A O 1
ATOM 1649 N N . PRO A 1 208 ? -5.568 8.808 -28.906 1.00 83.31 208 PRO A N 1
ATOM 1650 C CA . PRO A 1 208 ? -4.336 8.140 -28.486 1.00 83.31 208 PRO A CA 1
ATOM 1651 C C . PRO A 1 208 ? -3.228 9.115 -28.056 1.00 83.31 208 PRO A C 1
ATOM 1653 O O . PRO A 1 208 ? -2.274 8.690 -27.400 1.00 83.31 208 PRO A O 1
ATOM 1656 N N . ASN A 1 209 ? -3.351 10.407 -28.372 1.00 88.12 209 ASN A N 1
ATOM 1657 C CA . ASN A 1 209 ? -2.408 11.451 -27.970 1.00 88.12 209 ASN A CA 1
ATOM 1658 C C . ASN A 1 209 ? -2.846 12.200 -26.707 1.00 88.12 209 ASN A C 1
ATOM 1660 O O . ASN A 1 209 ? -2.105 13.046 -26.205 1.00 88.12 209 ASN A O 1
ATOM 1664 N N . SER A 1 210 ? -4.032 11.897 -26.174 1.00 90.62 210 SER A N 1
ATOM 1665 C CA . SER A 1 210 ? -4.522 12.555 -24.970 1.00 90.62 210 SER A CA 1
ATOM 1666 C C . SER A 1 210 ? -3.636 12.245 -23.763 1.00 90.62 210 SER A C 1
ATOM 1668 O O . SER A 1 210 ? -3.085 11.144 -23.623 1.00 90.62 210 SER A O 1
ATOM 1670 N N . LYS A 1 211 ? -3.506 13.242 -22.882 1.00 93.69 211 LYS A N 1
ATOM 1671 C CA . LYS A 1 211 ? -2.705 13.146 -21.662 1.00 93.69 211 LYS A CA 1
ATOM 1672 C C . LYS A 1 211 ? -3.203 11.987 -20.794 1.00 93.69 211 LYS A C 1
ATOM 1674 O O . LYS A 1 211 ? -4.408 11.829 -20.587 1.00 93.69 211 LYS A O 1
ATOM 1679 N N . ILE A 1 212 ? -2.256 11.213 -20.269 1.00 95.19 212 ILE A N 1
ATOM 1680 C CA . ILE A 1 212 ? -2.513 10.144 -19.305 1.00 95.19 212 ILE A CA 1
ATOM 1681 C C . ILE A 1 212 ? -2.351 10.715 -17.895 1.00 95.19 212 ILE A C 1
ATOM 1683 O O . ILE A 1 212 ? -1.322 11.311 -17.576 1.00 95.19 212 ILE A O 1
ATOM 1687 N N . THR A 1 213 ? -3.356 10.511 -17.051 1.00 95.19 213 THR A N 1
ATOM 1688 C CA . THR A 1 213 ? -3.265 10.697 -15.603 1.00 95.19 213 THR A CA 1
ATOM 1689 C C . THR A 1 213 ? -2.891 9.354 -14.996 1.00 95.19 213 THR A C 1
ATOM 1691 O O . THR A 1 213 ? -3.695 8.424 -14.988 1.00 95.19 213 THR A O 1
ATOM 1694 N N . TRP A 1 214 ? -1.656 9.234 -14.523 1.00 96.06 214 TRP A N 1
ATOM 1695 C CA . TRP A 1 214 ? -1.166 8.019 -13.879 1.00 96.06 214 TRP A CA 1
ATOM 1696 C C . TRP A 1 214 ? -1.739 7.886 -12.469 1.00 96.06 214 TRP A C 1
ATOM 1698 O O . TRP A 1 214 ? -1.701 8.842 -11.698 1.00 96.06 214 TRP A O 1
ATOM 1708 N N . THR A 1 215 ? -2.262 6.708 -12.143 1.00 95.31 215 THR A N 1
ATOM 1709 C CA . THR A 1 215 ? -3.011 6.459 -10.902 1.00 95.31 215 THR A CA 1
ATOM 1710 C C . THR A 1 215 ? -2.404 5.359 -10.045 1.00 95.31 215 THR A C 1
ATOM 1712 O O . THR A 1 215 ? -2.648 5.338 -8.844 1.00 95.31 215 THR A O 1
ATOM 1715 N N . HIS A 1 216 ? -1.610 4.455 -10.633 1.00 97.56 216 HIS A N 1
ATOM 1716 C CA . HIS A 1 216 ? -1.039 3.331 -9.894 1.00 97.56 216 HIS A CA 1
ATOM 1717 C C . HIS A 1 216 ? 0.285 2.819 -10.471 1.00 97.56 216 HIS A C 1
ATOM 1719 O O . HIS A 1 216 ? 0.537 2.939 -11.674 1.00 97.56 216 HIS A O 1
ATOM 1725 N N . ILE A 1 217 ? 1.108 2.214 -9.614 1.00 98.31 217 ILE A N 1
ATOM 1726 C CA . ILE A 1 217 ? 2.414 1.631 -9.944 1.00 98.31 217 ILE A CA 1
ATOM 1727 C C . ILE A 1 217 ? 2.643 0.319 -9.173 1.00 98.31 217 ILE A C 1
ATOM 1729 O O . ILE A 1 217 ? 2.264 0.198 -8.010 1.00 98.31 217 ILE A O 1
ATOM 1733 N N . GLY A 1 218 ? 3.285 -0.660 -9.815 1.00 98.31 218 GLY A N 1
ATOM 1734 C CA . GLY A 1 218 ? 3.678 -1.938 -9.209 1.00 98.31 218 GLY A CA 1
ATOM 1735 C C . GLY A 1 218 ? 4.972 -2.510 -9.799 1.00 98.31 218 GLY A C 1
ATOM 1736 O O . GLY A 1 218 ? 5.522 -1.967 -10.758 1.00 98.31 218 GLY A O 1
ATOM 1737 N N . LEU A 1 219 ? 5.457 -3.617 -9.229 1.00 98.12 219 LEU A N 1
ATOM 1738 C CA . LEU A 1 219 ? 6.658 -4.354 -9.654 1.00 98.12 219 LEU A CA 1
ATOM 1739 C C . LEU A 1 219 ? 6.295 -5.734 -10.199 1.00 98.12 219 LEU A C 1
ATOM 1741 O O . LEU A 1 219 ? 5.554 -6.473 -9.561 1.00 98.12 219 LEU A O 1
ATOM 1745 N N . LEU A 1 220 ? 6.889 -6.143 -11.318 1.00 98.56 220 LEU A N 1
ATOM 1746 C CA . LEU A 1 220 ? 6.771 -7.517 -11.805 1.00 98.56 220 LEU A CA 1
ATOM 1747 C C . LEU A 1 220 ? 7.661 -8.475 -11.011 1.00 98.56 220 LEU A C 1
ATOM 1749 O O . LEU A 1 220 ? 8.873 -8.276 -10.899 1.00 98.56 220 LEU A O 1
ATOM 1753 N N . HIS A 1 221 ? 7.054 -9.545 -10.504 1.00 98.25 221 HIS A N 1
ATOM 1754 C CA . HIS A 1 221 ? 7.729 -10.676 -9.879 1.00 98.25 221 HIS A CA 1
ATOM 1755 C C . HIS A 1 221 ? 8.116 -11.737 -10.926 1.00 98.25 221 HIS A C 1
ATOM 1757 O O . HIS A 1 221 ? 7.539 -11.819 -12.012 1.00 98.25 221 HIS A O 1
ATOM 1763 N N . GLU A 1 222 ? 9.088 -12.593 -10.602 1.00 96.31 222 GLU A N 1
ATOM 1764 C CA . GLU A 1 222 ? 9.596 -13.628 -11.517 1.00 96.31 222 GLU A CA 1
ATOM 1765 C C . GLU A 1 222 ? 8.576 -14.717 -11.882 1.00 96.31 222 GLU A C 1
ATOM 1767 O O . GLU A 1 222 ? 8.719 -15.372 -12.909 1.00 96.31 222 GLU A O 1
ATOM 1772 N N . ASN A 1 223 ? 7.522 -14.881 -11.081 1.00 97.00 223 ASN A N 1
ATOM 1773 C CA . ASN A 1 223 ? 6.424 -15.812 -11.357 1.00 97.00 223 ASN A CA 1
ATOM 1774 C C . ASN A 1 223 ? 5.317 -15.214 -12.252 1.00 97.00 223 ASN A C 1
ATOM 1776 O O . ASN A 1 223 ? 4.326 -15.892 -12.514 1.00 97.00 223 ASN A O 1
ATOM 1780 N N . GLY A 1 224 ? 5.460 -13.962 -12.702 1.00 97.69 224 GLY A N 1
ATOM 1781 C CA . GLY A 1 224 ? 4.455 -13.280 -13.519 1.00 97.69 224 GLY A CA 1
ATOM 1782 C C . GLY A 1 224 ? 3.337 -12.584 -12.739 1.00 97.69 224 GLY A C 1
ATOM 1783 O O . GLY A 1 224 ? 2.393 -12.111 -13.367 1.00 97.69 224 GLY A O 1
ATOM 1784 N N . ASN A 1 225 ? 3.427 -12.491 -11.410 1.00 98.56 225 ASN A N 1
ATOM 1785 C CA . ASN A 1 225 ? 2.528 -11.662 -10.604 1.00 98.56 225 ASN A CA 1
ATOM 1786 C C . ASN A 1 225 ? 3.071 -10.236 -10.423 1.00 98.56 225 ASN A C 1
ATOM 1788 O O . ASN A 1 225 ? 4.253 -9.968 -10.654 1.00 98.56 225 ASN A O 1
ATOM 1792 N N . VAL A 1 226 ? 2.205 -9.325 -9.988 1.00 98.69 226 VAL A N 1
ATOM 1793 C CA . VAL A 1 226 ? 2.522 -7.937 -9.650 1.00 98.69 226 VAL A CA 1
ATOM 1794 C C . VAL A 1 226 ? 2.605 -7.793 -8.131 1.00 98.69 226 VAL A C 1
ATOM 1796 O O . VAL A 1 226 ? 1.671 -8.154 -7.426 1.00 98.69 226 VAL A O 1
ATOM 1799 N N . ILE A 1 227 ? 3.712 -7.241 -7.634 1.00 98.62 227 ILE A N 1
ATOM 1800 C CA . ILE A 1 227 ? 3.890 -6.815 -6.243 1.00 98.62 227 ILE A CA 1
ATOM 1801 C C . ILE A 1 227 ? 3.538 -5.335 -6.148 1.00 98.62 227 ILE A C 1
ATOM 1803 O O . ILE A 1 227 ? 4.139 -4.512 -6.844 1.00 98.62 227 ILE A O 1
ATOM 1807 N N . GLN A 1 228 ? 2.591 -4.979 -5.291 1.00 98.44 228 GLN A N 1
ATOM 1808 C CA . GLN A 1 228 ? 2.062 -3.616 -5.240 1.00 98.44 228 GLN A CA 1
ATOM 1809 C C . GLN A 1 228 ? 1.413 -3.306 -3.899 1.00 98.44 228 GLN A C 1
ATOM 1811 O O . GLN A 1 228 ? 0.856 -4.198 -3.269 1.00 98.44 228 GLN A O 1
ATOM 1816 N N . ALA A 1 229 ? 1.423 -2.029 -3.517 1.00 98.06 229 ALA A N 1
ATOM 1817 C CA . ALA A 1 229 ? 0.511 -1.480 -2.523 1.00 98.06 229 ALA A CA 1
ATOM 1818 C C . ALA A 1 229 ? -0.690 -0.893 -3.280 1.00 98.06 229 ALA A C 1
ATOM 1820 O O . ALA A 1 229 ? -0.554 0.165 -3.882 1.00 98.06 229 ALA A O 1
ATOM 1821 N N . GLU A 1 230 ? -1.832 -1.582 -3.320 1.00 96.06 230 GLU A N 1
ATOM 1822 C CA . GLU A 1 230 ? -2.911 -1.238 -4.268 1.00 96.06 230 GLU A CA 1
ATOM 1823 C C . GLU A 1 230 ? -3.963 -0.274 -3.704 1.00 96.06 230 GLU A C 1
ATOM 1825 O O . GLU A 1 230 ? -4.302 0.724 -4.332 1.00 96.06 230 GLU A O 1
ATOM 1830 N N . GLN A 1 231 ? -4.526 -0.597 -2.542 1.00 95.06 231 GLN A N 1
ATOM 1831 C CA . GLN A 1 231 ? -5.617 0.166 -1.934 1.00 95.06 231 GLN A CA 1
ATOM 1832 C C . GLN A 1 231 ? -5.758 -0.177 -0.452 1.00 95.06 231 GLN A C 1
ATOM 1834 O O . GLN A 1 231 ? -5.347 -1.259 -0.020 1.00 95.06 231 GLN A O 1
ATOM 1839 N N . ALA A 1 232 ? -6.406 0.706 0.317 1.00 94.06 232 ALA A N 1
ATOM 1840 C CA . ALA A 1 232 ? -6.550 0.582 1.774 1.00 94.06 232 ALA A CA 1
ATOM 1841 C C . ALA A 1 232 ? -7.100 -0.782 2.232 1.00 94.06 232 ALA A C 1
ATOM 1843 O O . ALA A 1 232 ? -6.680 -1.311 3.261 1.00 94.06 232 ALA A O 1
ATOM 1844 N N . SER A 1 233 ? -8.021 -1.367 1.462 1.00 96.25 233 SER A N 1
ATOM 1845 C CA . SER A 1 233 ? -8.653 -2.652 1.773 1.00 96.25 233 SER A CA 1
ATOM 1846 C C . SER A 1 233 ? -7.781 -3.879 1.486 1.00 96.25 233 SER A C 1
ATOM 1848 O O . SER A 1 233 ? -8.076 -4.942 2.029 1.00 96.25 233 SER A O 1
ATOM 1850 N N . MET A 1 234 ? -6.719 -3.741 0.683 1.00 97.31 234 MET A N 1
ATOM 1851 C CA . MET A 1 234 ? -5.869 -4.851 0.230 1.00 97.31 234 MET A CA 1
ATOM 1852 C C . MET A 1 234 ? -4.468 -4.835 0.846 1.00 97.31 234 MET A C 1
ATOM 1854 O O . MET A 1 234 ? -3.938 -5.895 1.181 1.00 97.31 234 MET A O 1
ATOM 1858 N N . GLY A 1 235 ? -3.875 -3.649 1.016 1.00 97.88 235 GLY A N 1
ATOM 1859 C CA . GLY A 1 235 ? -2.483 -3.511 1.446 1.00 97.88 235 GLY A CA 1
ATOM 1860 C C . GLY A 1 235 ? -1.463 -3.796 0.346 1.00 97.88 235 GLY A C 1
ATOM 1861 O O . GLY A 1 235 ? -1.751 -3.629 -0.842 1.00 97.88 235 GLY A O 1
ATOM 1862 N N . VAL A 1 236 ? -0.267 -4.211 0.769 1.00 98.44 236 VAL A N 1
ATOM 1863 C CA . VAL A 1 236 ? 0.778 -4.754 -0.102 1.00 98.44 236 VAL A CA 1
ATOM 1864 C C . VAL A 1 236 ? 0.491 -6.225 -0.374 1.00 98.44 236 VAL A C 1
ATOM 1866 O O . VAL A 1 236 ? 0.346 -7.001 0.572 1.00 98.44 236 VAL A O 1
ATOM 1869 N N . HIS A 1 237 ? 0.432 -6.610 -1.648 1.00 98.12 237 HIS A N 1
ATOM 1870 C CA . HIS A 1 237 ? 0.118 -7.976 -2.071 1.00 98.12 237 HIS A CA 1
ATOM 1871 C C . HIS A 1 237 ? 0.852 -8.402 -3.346 1.00 98.12 237 HIS A C 1
ATOM 1873 O O . HIS A 1 237 ? 1.529 -7.592 -3.984 1.00 98.12 237 HIS A O 1
ATOM 1879 N N . THR A 1 238 ? 0.761 -9.698 -3.668 1.00 97.81 238 THR A N 1
ATOM 1880 C CA . THR A 1 238 ? 1.428 -10.351 -4.810 1.00 97.81 238 THR A CA 1
ATOM 1881 C C . THR A 1 238 ? 0.546 -11.363 -5.543 1.00 97.81 238 THR A C 1
ATOM 1883 O O . THR A 1 238 ? 1.058 -12.241 -6.244 1.00 97.81 238 THR A O 1
ATOM 1886 N N . ASP A 1 239 ? -0.773 -11.302 -5.365 1.00 96.75 239 ASP A N 1
ATOM 1887 C CA . ASP A 1 239 ? -1.721 -12.269 -5.929 1.00 96.75 239 ASP A CA 1
ATOM 1888 C C . ASP A 1 239 ? -2.306 -11.838 -7.287 1.00 96.75 239 ASP A C 1
ATOM 1890 O O . ASP A 1 239 ? -2.810 -12.685 -8.028 1.00 96.75 239 ASP A O 1
ATOM 1894 N N . GLU A 1 240 ? -2.161 -10.567 -7.683 1.00 97.50 240 GLU A N 1
ATOM 1895 C CA . GLU A 1 240 ? -2.526 -10.124 -9.030 1.00 97.50 240 GLU A CA 1
ATOM 1896 C C . GLU A 1 240 ? -1.558 -10.684 -10.081 1.00 97.50 240 GLU A C 1
ATOM 1898 O O . GLU A 1 240 ? -0.374 -10.345 -10.122 1.00 97.50 240 GLU A O 1
ATOM 1903 N N . LYS A 1 241 ? -2.079 -11.488 -11.007 1.00 98.19 241 LYS A N 1
ATOM 1904 C CA . LYS A 1 241 ? -1.333 -11.923 -12.190 1.00 98.19 241 LYS A CA 1
ATOM 1905 C C . LYS A 1 241 ? -1.186 -10.775 -13.191 1.00 98.19 241 LYS A C 1
ATOM 1907 O O . LYS A 1 241 ? -2.172 -10.139 -13.555 1.00 98.19 241 LYS A O 1
ATOM 1912 N N . TYR A 1 242 ? 0.019 -10.571 -13.722 1.00 98.44 242 TYR A N 1
ATOM 1913 C CA . TYR A 1 242 ? 0.236 -9.601 -14.790 1.00 98.44 242 TYR A CA 1
ATOM 1914 C C . TYR A 1 242 ? -0.493 -10.021 -16.070 1.00 98.44 242 TYR A C 1
ATOM 1916 O O . TYR A 1 242 ? -0.250 -11.094 -16.629 1.00 98.44 242 TYR A O 1
ATOM 1924 N N . VAL A 1 243 ? -1.363 -9.137 -16.555 1.00 97.81 243 VAL A N 1
ATOM 1925 C CA . VAL A 1 243 ? -2.051 -9.267 -17.840 1.00 97.81 243 VAL A CA 1
ATOM 1926 C C . VAL A 1 243 ? -1.742 -8.013 -18.658 1.00 97.81 243 VAL A C 1
ATOM 1928 O O . VAL A 1 243 ? -2.142 -6.932 -18.230 1.00 97.81 243 VAL A O 1
ATOM 1931 N N . PRO A 1 244 ? -1.080 -8.112 -19.828 1.00 96.06 244 PRO A N 1
ATOM 1932 C CA . PRO A 1 244 ? -0.656 -6.953 -20.622 1.00 96.06 244 PRO A CA 1
ATOM 1933 C C . PRO A 1 244 ? -1.749 -5.895 -20.840 1.00 96.06 244 PRO A C 1
ATOM 1935 O O . PRO A 1 244 ? -1.496 -4.710 -20.669 1.00 96.06 244 PRO A O 1
ATOM 1938 N N . GLY A 1 245 ? -2.985 -6.317 -21.137 1.00 94.19 245 GLY A N 1
ATOM 1939 C CA . GLY A 1 245 ? -4.121 -5.411 -21.358 1.00 94.19 245 GLY A CA 1
ATOM 1940 C C . GLY A 1 245 ? -4.694 -4.736 -20.103 1.00 94.19 245 GLY A C 1
ATOM 1941 O O . GLY A 1 245 ? -5.542 -3.862 -20.234 1.00 94.19 245 GLY A O 1
ATOM 1942 N N . GLY A 1 246 ? -4.260 -5.131 -18.901 1.00 95.56 246 GLY A N 1
ATOM 1943 C CA . GLY A 1 246 ? -4.663 -4.516 -17.629 1.00 95.56 246 GLY A CA 1
ATOM 1944 C C . GLY A 1 246 ? -3.772 -3.351 -17.185 1.00 95.56 246 GLY A C 1
ATOM 1945 O O . GLY A 1 246 ? -4.026 -2.749 -16.143 1.00 95.56 246 GLY A O 1
ATOM 1946 N N . TRP A 1 247 ? -2.724 -3.040 -17.953 1.00 97.69 247 TRP A N 1
ATOM 1947 C CA . TRP A 1 247 ? -1.723 -2.030 -17.619 1.00 97.69 247 TRP A CA 1
ATOM 1948 C C . TRP A 1 247 ? -1.525 -1.063 -18.788 1.00 97.69 247 TRP A C 1
ATOM 1950 O O . TRP A 1 247 ? -1.575 -1.448 -19.953 1.00 97.69 247 TRP A O 1
ATOM 1960 N N . THR A 1 248 ? -1.291 0.210 -18.478 1.00 97.44 248 THR A N 1
ATOM 1961 C CA . THR A 1 248 ? -1.162 1.281 -19.478 1.00 97.44 248 THR A CA 1
ATOM 1962 C C . THR A 1 248 ? 0.269 1.381 -20.010 1.00 97.44 248 THR A C 1
ATOM 1964 O O . THR A 1 248 ? 0.474 1.721 -21.174 1.00 97.44 248 THR A O 1
ATOM 1967 N N . ALA A 1 249 ? 1.269 1.073 -19.178 1.00 97.88 249 ALA A N 1
ATOM 1968 C CA . ALA A 1 249 ? 2.673 1.034 -19.577 1.00 97.88 249 ALA A CA 1
ATOM 1969 C C . ALA A 1 249 ? 3.487 0.046 -18.731 1.00 97.88 249 ALA A C 1
ATOM 1971 O O . ALA A 1 249 ? 3.102 -0.321 -17.618 1.00 97.88 249 ALA A O 1
ATOM 1972 N N . ARG A 1 250 ? 4.651 -0.337 -19.263 1.00 98.44 250 ARG A N 1
ATOM 1973 C CA . ARG A 1 250 ? 5.685 -1.106 -18.570 1.00 98.44 250 ARG A CA 1
ATOM 1974 C C . ARG A 1 250 ? 7.046 -0.468 -18.821 1.00 98.44 250 ARG A C 1
ATOM 1976 O O . ARG A 1 250 ? 7.365 -0.079 -19.944 1.00 98.44 250 ARG A O 1
ATOM 1983 N N . GLY A 1 251 ? 7.842 -0.370 -17.767 1.00 97.50 251 GLY A N 1
ATOM 1984 C CA . GLY A 1 251 ? 9.140 0.283 -17.781 1.00 97.50 251 GLY A CA 1
ATOM 1985 C C . GLY A 1 251 ? 10.204 -0.560 -17.101 1.00 97.50 251 GLY A C 1
ATOM 1986 O O . GLY A 1 251 ? 9.991 -1.140 -16.041 1.00 97.50 251 GLY A O 1
ATOM 1987 N N . ARG A 1 252 ? 11.387 -0.617 -17.698 1.00 96.62 252 ARG A N 1
ATOM 1988 C CA . ARG A 1 252 ? 12.552 -1.298 -17.149 1.00 96.62 252 ARG A CA 1
ATOM 1989 C C . ARG A 1 252 ? 13.445 -0.309 -16.421 1.00 96.62 252 ARG A C 1
ATOM 1991 O O . ARG A 1 252 ? 13.862 0.698 -16.994 1.00 96.62 252 ARG A O 1
ATOM 1998 N N . LEU A 1 253 ? 13.785 -0.629 -15.173 1.00 92.06 253 LEU A N 1
ATOM 1999 C CA . LEU A 1 253 ? 14.768 0.137 -14.409 1.00 92.06 253 LEU A CA 1
ATOM 2000 C C . LEU A 1 253 ? 16.117 0.179 -15.157 1.00 92.06 253 LEU A C 1
ATOM 2002 O O . LEU A 1 253 ? 16.579 -0.882 -15.601 1.00 92.06 253 LEU A O 1
ATOM 2006 N N . PRO A 1 254 ? 16.758 1.359 -15.291 1.00 88.56 254 PRO A N 1
ATOM 2007 C CA . PRO A 1 254 ? 18.086 1.483 -15.883 1.00 88.56 254 PRO A CA 1
ATOM 2008 C C . PRO A 1 254 ? 19.115 0.598 -15.177 1.00 88.56 254 PRO A C 1
ATOM 2010 O O . PRO A 1 254 ? 19.160 0.540 -13.949 1.00 88.56 254 PRO A O 1
ATOM 2013 N N . THR A 1 255 ? 20.007 -0.039 -15.937 1.00 86.12 255 THR A N 1
ATOM 2014 C CA . THR A 1 255 ? 21.080 -0.880 -15.372 1.00 86.12 255 THR A CA 1
ATOM 2015 C C . THR A 1 255 ? 22.023 -0.104 -14.455 1.00 86.12 255 THR A C 1
ATOM 2017 O O . THR A 1 255 ? 22.598 -0.682 -13.546 1.00 86.12 255 THR A O 1
ATOM 2020 N N . SER A 1 256 ? 22.131 1.217 -14.619 1.00 82.19 256 SER A N 1
ATOM 2021 C CA . SER A 1 256 ? 22.912 2.089 -13.735 1.00 82.19 256 SER A CA 1
ATOM 2022 C C . SER A 1 256 ? 22.373 2.184 -12.299 1.00 82.19 256 SER A C 1
ATOM 2024 O O . SER A 1 256 ? 23.120 2.616 -11.419 1.00 82.19 256 SER A O 1
ATOM 2026 N N . LEU A 1 257 ? 21.114 1.792 -12.059 1.00 80.50 257 LEU A N 1
ATOM 2027 C CA . LEU A 1 257 ? 20.518 1.651 -10.722 1.00 80.50 257 LEU A CA 1
ATOM 2028 C C . LEU A 1 257 ? 20.862 0.318 -10.060 1.00 80.50 257 LEU A C 1
ATOM 2030 O O . LEU A 1 257 ? 20.819 0.199 -8.838 1.00 80.50 257 LEU A O 1
ATOM 2034 N N . LEU A 1 258 ? 21.155 -0.689 -10.877 1.00 83.12 258 LEU A N 1
ATOM 2035 C CA . LEU A 1 258 ? 21.307 -2.070 -10.465 1.00 83.12 258 LEU A CA 1
ATOM 2036 C C . LEU A 1 258 ? 22.795 -2.320 -10.251 1.00 83.12 258 LEU A C 1
ATOM 2038 O O . LEU A 1 258 ? 23.530 -2.520 -11.217 1.00 83.12 258 LEU A O 1
ATOM 2042 N N . ARG A 1 259 ? 23.260 -2.277 -9.001 1.00 67.62 259 ARG A N 1
ATOM 2043 C CA . ARG A 1 259 ? 24.621 -2.712 -8.692 1.00 67.62 259 ARG A CA 1
ATOM 2044 C C . ARG A 1 259 ? 24.640 -3.929 -7.765 1.00 67.62 259 ARG A C 1
ATOM 2046 O O . ARG A 1 259 ? 23.904 -3.936 -6.779 1.00 67.62 259 ARG A O 1
ATOM 2053 N N . PRO A 1 260 ? 25.491 -4.929 -8.051 1.00 55.62 260 PRO A N 1
ATOM 2054 C CA . PRO A 1 260 ? 25.735 -6.064 -7.159 1.00 55.62 260 PRO A CA 1
ATOM 2055 C C . PRO A 1 260 ? 26.608 -5.728 -5.946 1.00 55.62 260 PRO A C 1
ATOM 2057 O O . PRO A 1 260 ? 26.668 -6.524 -5.023 1.00 55.62 260 PRO A O 1
ATOM 2060 N N . ASP A 1 261 ? 27.309 -4.590 -5.947 1.00 60.53 261 ASP A N 1
ATOM 2061 C CA . ASP A 1 261 ? 28.253 -4.200 -4.886 1.00 60.53 261 ASP A CA 1
ATOM 2062 C C . ASP A 1 261 ? 27.575 -3.542 -3.669 1.00 60.53 261 ASP A C 1
ATOM 2064 O O . ASP A 1 261 ? 28.243 -3.203 -2.696 1.00 60.53 261 ASP A O 1
ATOM 2068 N N . ALA A 1 262 ? 26.254 -3.358 -3.715 1.00 53.12 262 ALA A N 1
ATOM 2069 C CA . ALA A 1 262 ? 25.454 -2.810 -2.621 1.00 53.12 262 ALA A CA 1
ATOM 2070 C C . ALA A 1 262 ? 25.098 -3.845 -1.536 1.00 53.12 262 ALA A C 1
ATOM 2072 O O . ALA A 1 262 ? 24.326 -3.516 -0.633 1.00 53.12 262 ALA A O 1
ATOM 2073 N N . TRP A 1 263 ? 25.606 -5.076 -1.663 1.00 54.09 263 TRP A N 1
ATOM 2074 C CA . TRP A 1 263 ? 25.152 -6.265 -0.943 1.00 54.09 263 TRP A CA 1
ATOM 2075 C C . TRP A 1 263 ? 26.298 -6.975 -0.230 1.00 54.09 263 TRP A C 1
ATOM 2077 O O . TRP A 1 263 ? 27.301 -7.297 -0.906 1.00 54.09 263 TRP A O 1
#

Foldseek 3Di:
DDLQQVLLQLLQVLLVVQAQFFAKPQAQFDQAPDPPGFPDRQWYWHQDPADLPLQFHGQLWIWTQHPPFGIWIFQQLLVADPPKDFDDSVVSNVLSVVCPPPDSVPRAADPHFWDWGQGDTPPAVNHSTIIGHGRRNPHTYYHFLSSSSRSLSLRWPQDFDADPVRHTPDSDPAVVSVVVQFAFDQLPPDFRRFKKFWAWDFPDPVDPPGDTDTDHMFTADPVQWTFGQHHSNRGTHTPHGRDSVRTPTIGHHDCNGRGSVSD